Protein AF-A0AA37QRG0-F1 (afdb_monomer_lite)

Sequence (196 aa):
MSTSPSNEPMGFAGLATQVSTLPQQVVAPAASSGIDGRTVTALIIGGLLLVMRIVTALPHNPAYVPTKVTYVPNTIVPDIGGPGQPSQKPVFAPAPPTFESAVTEVKPLAGKGRWLNRSEILYCLAESARLNVMEPLVDESSPAQLNGYNDLVADYNLRCLDYNYQPSELAIAQRRVDVLRPALKMQAMDRLAAWR

Radius of gyration: 36.93 Å; chains: 1; bounding box: 55×66×111 Å

Secondary structure (DSSP, 8-state):
------------------------------------TTSHHHHHHHHHHHHHHHHTTS---------------------------------PPPPP-TTSTT----PPPS-SSEEP-HHHHHHHHHHHHHHHHHTTT--TT-HHHHHHHHHHHHHHHHHHSSEE--HHHHHHHHHHHHHHHHHHHHHHHHHHHTT-

Structure (mmCIF, N/CA/C/O backbone):
data_AF-A0AA37QRG0-F1
#
_entry.id   AF-A0AA37QRG0-F1
#
loop_
_atom_site.group_PDB
_atom_site.id
_atom_site.type_symbol
_atom_site.label_atom_id
_atom_site.label_alt_id
_atom_site.label_comp_id
_atom_site.label_asym_id
_atom_site.label_entity_id
_atom_site.label_seq_id
_atom_site.pdbx_PDB_ins_code
_atom_site.Cartn_x
_atom_site.Cartn_y
_atom_site.Cartn_z
_atom_site.occupancy
_atom_site.B_iso_or_equiv
_atom_site.auth_seq_id
_atom_site.auth_comp_id
_atom_site.auth_asym_id
_atom_site.auth_atom_id
_atom_site.pdbx_PDB_model_num
ATOM 1 N N . MET A 1 1 ? -28.821 -16.109 -66.022 1.00 39.53 1 MET A N 1
ATOM 2 C CA . MET A 1 1 ? -28.705 -15.016 -67.012 1.00 39.53 1 MET A CA 1
ATOM 3 C C . MET A 1 1 ? -28.640 -13.733 -66.206 1.00 39.53 1 MET A C 1
ATOM 5 O O . MET A 1 1 ? -29.549 -13.521 -65.424 1.00 39.53 1 MET A O 1
ATOM 9 N N . SER A 1 2 ? -27.450 -13.129 -66.115 1.00 43.22 2 SER A N 1
ATOM 10 C CA . SER A 1 2 ? -27.156 -11.817 -66.735 1.00 43.22 2 SER A CA 1
ATOM 11 C C . SER A 1 2 ? -27.815 -10.675 -65.941 1.00 43.22 2 SER A C 1
ATOM 13 O O . SER A 1 2 ? -28.996 -10.744 -65.653 1.00 43.22 2 SER A O 1
ATOM 15 N N . THR A 1 3 ? -27.143 -9.603 -65.522 1.00 41.03 3 THR A N 1
ATOM 16 C CA . THR A 1 3 ? -26.104 -8.860 -66.245 1.00 41.03 3 THR A CA 1
ATOM 17 C C . THR A 1 3 ? -25.528 -7.755 -65.347 1.00 41.03 3 THR A C 1
ATOM 19 O O . THR A 1 3 ? -26.256 -7.163 -64.556 1.00 41.03 3 THR A O 1
ATOM 22 N N . SER A 1 4 ? -24.237 -7.454 -65.530 1.00 50.06 4 SER A N 1
ATOM 23 C CA . SER A 1 4 ? -23.631 -6.128 -65.292 1.00 50.06 4 SER A CA 1
ATOM 24 C C . SER A 1 4 ? -24.321 -5.058 -66.161 1.00 50.06 4 SER A C 1
ATOM 26 O O . SER A 1 4 ? -24.899 -5.429 -67.185 1.00 50.06 4 SER A O 1
ATOM 28 N N . PRO A 1 5 ? -24.315 -3.764 -65.786 1.00 54.53 5 PRO A N 1
ATOM 29 C CA . PRO A 1 5 ? -23.419 -2.795 -66.465 1.00 54.53 5 PRO A CA 1
ATOM 30 C C . PRO A 1 5 ? -22.902 -1.676 -65.513 1.00 54.53 5 PRO A C 1
ATOM 32 O O . PRO A 1 5 ? -23.477 -1.472 -64.451 1.00 54.53 5 PRO A O 1
ATOM 35 N N . SER A 1 6 ? -21.730 -1.034 -65.664 1.00 46.88 6 SER A N 1
ATOM 36 C CA . SER A 1 6 ? -21.150 -0.158 -66.718 1.00 46.88 6 SER A CA 1
ATOM 37 C C . SER A 1 6 ? -21.648 1.306 -66.727 1.00 46.88 6 SER A C 1
ATOM 39 O O . SER A 1 6 ? -22.766 1.560 -67.147 1.00 46.88 6 SER A O 1
ATOM 41 N N . ASN A 1 7 ? -20.728 2.211 -66.347 1.00 41.88 7 ASN A N 1
ATOM 42 C CA . ASN A 1 7 ? -20.415 3.579 -66.825 1.00 41.88 7 ASN A CA 1
ATOM 43 C C . ASN A 1 7 ? -21.463 4.721 -66.927 1.00 41.88 7 ASN A C 1
ATOM 45 O O . ASN A 1 7 ? -22.528 4.569 -67.511 1.00 41.88 7 ASN A O 1
ATOM 49 N N . GLU A 1 8 ? -21.017 5.888 -66.409 1.00 47.81 8 GLU A N 1
ATOM 50 C CA . GLU A 1 8 ? -21.182 7.315 -66.816 1.00 47.81 8 GLU A CA 1
ATOM 51 C C . GLU A 1 8 ? -21.968 7.623 -68.112 1.00 47.81 8 GLU A C 1
ATOM 53 O O . GLU A 1 8 ? -21.863 6.830 -69.051 1.00 47.81 8 GLU A O 1
ATOM 58 N N . PRO A 1 9 ? -22.658 8.794 -68.269 1.00 54.81 9 PRO A N 1
ATOM 59 C CA . PRO A 1 9 ? -21.961 10.082 -68.534 1.00 54.81 9 PRO A CA 1
ATOM 60 C C . PRO A 1 9 ? -22.729 11.415 -68.260 1.00 54.81 9 PRO A C 1
ATOM 62 O O . PRO A 1 9 ? -23.884 11.424 -67.844 1.00 54.81 9 PRO A O 1
ATOM 65 N N . MET A 1 10 ? -22.083 12.531 -68.661 1.00 38.44 10 MET A N 1
ATOM 66 C CA . MET A 1 10 ? -22.623 13.874 -69.007 1.00 38.44 10 MET A CA 1
ATOM 67 C C . MET A 1 10 ? -22.911 14.820 -67.825 1.00 38.44 10 MET A C 1
ATOM 69 O O . MET A 1 10 ? -23.468 14.423 -66.818 1.00 38.44 10 MET A O 1
ATOM 73 N N . GLY A 1 11 ? -22.643 16.124 -67.871 1.00 35.75 11 GLY A N 1
ATOM 74 C CA . GLY A 1 11 ? -22.317 17.012 -68.982 1.00 35.75 11 GLY A CA 1
ATOM 75 C C . GLY A 1 11 ? -22.631 18.456 -68.560 1.00 35.75 11 GLY A C 1
ATOM 76 O O . GLY A 1 11 ? -23.561 18.709 -67.802 1.00 35.75 11 GLY A O 1
ATOM 77 N N . PHE A 1 12 ? -21.797 19.378 -69.025 1.00 44.56 12 PHE A N 1
ATOM 78 C CA . PHE A 1 12 ? -21.745 20.810 -68.724 1.00 44.56 12 PHE A CA 1
ATOM 79 C C . PHE A 1 12 ? -22.905 21.632 -69.329 1.00 44.56 12 PHE A C 1
ATOM 81 O O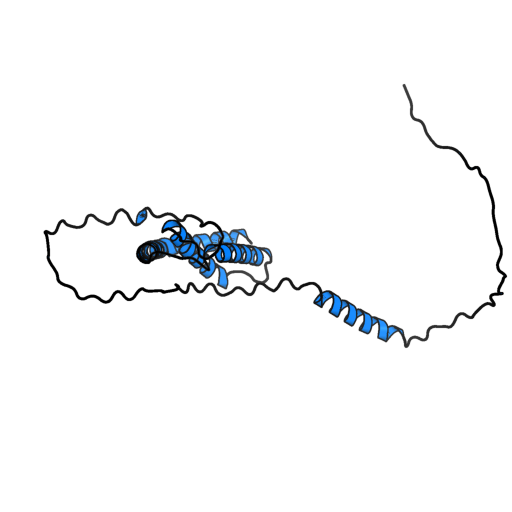 . PHE A 1 12 ? -23.295 21.359 -70.459 1.00 44.56 12 PHE A O 1
ATOM 88 N N . ALA A 1 13 ? -23.344 22.695 -68.631 1.00 39.19 13 ALA A N 1
ATOM 89 C CA . ALA A 1 13 ? -23.829 24.013 -69.123 1.00 39.19 13 ALA A CA 1
ATOM 90 C C . ALA A 1 13 ? -24.533 24.741 -67.949 1.00 39.19 13 ALA A C 1
ATOM 92 O O . ALA A 1 13 ? -25.265 24.097 -67.213 1.00 39.19 13 ALA A O 1
ATOM 93 N N . GLY A 1 14 ? -24.429 26.039 -67.660 1.00 36.09 14 GLY A N 1
ATOM 94 C CA . GLY A 1 14 ? -23.838 27.213 -68.300 1.00 36.09 14 GLY A CA 1
ATOM 95 C C . GLY A 1 14 ? -24.555 28.473 -67.757 1.00 36.09 14 GLY A C 1
ATOM 96 O O . GLY A 1 14 ? -25.664 28.356 -67.243 1.00 36.09 14 GLY A O 1
ATOM 97 N N . LEU A 1 15 ? -23.938 29.650 -67.964 1.00 42.56 15 LEU A N 1
ATOM 98 C CA . LEU A 1 15 ? -24.438 31.040 -67.814 1.00 42.56 15 LEU A CA 1
ATOM 99 C C . LEU A 1 15 ? -24.170 31.743 -66.463 1.00 42.56 15 LEU A C 1
ATOM 101 O O . LEU A 1 15 ? -24.483 31.205 -65.414 1.00 42.56 15 LEU A O 1
ATOM 105 N N . ALA A 1 16 ? -23.717 32.997 -66.370 1.00 38.62 16 ALA A N 1
ATOM 106 C CA . ALA A 1 16 ? -23.011 33.944 -67.243 1.00 38.62 16 ALA A CA 1
ATOM 107 C C . ALA A 1 16 ? -22.894 35.271 -66.446 1.00 38.62 16 ALA A C 1
ATOM 109 O O . ALA A 1 16 ? -23.899 35.725 -65.913 1.00 38.62 16 ALA A O 1
ATOM 110 N N . THR A 1 17 ? -21.696 35.877 -66.441 1.00 39.12 17 THR A N 1
ATOM 111 C CA . THR A 1 17 ? -21.410 37.337 -66.445 1.00 39.12 17 THR A CA 1
ATOM 112 C C . THR A 1 17 ? -21.896 38.156 -65.222 1.00 39.12 17 THR A C 1
ATOM 114 O O . THR A 1 17 ? -23.075 38.236 -64.926 1.00 39.12 17 THR A O 1
ATOM 117 N N . GLN A 1 18 ? -21.032 38.856 -64.479 1.00 43.28 18 GLN A N 1
ATOM 118 C CA . GLN A 1 18 ? -20.464 40.126 -64.936 1.00 43.28 18 GLN A CA 1
ATOM 119 C C . GLN A 1 18 ? -19.075 40.426 -64.364 1.00 43.28 18 GLN A C 1
ATOM 121 O O . GLN A 1 18 ? -18.798 40.312 -63.173 1.00 43.28 18 GLN A O 1
ATOM 126 N N . VAL A 1 19 ? -18.235 40.854 -65.299 1.00 43.25 19 VAL A N 1
ATOM 127 C CA . VAL A 1 19 ? -16.894 41.403 -65.154 1.00 43.25 19 VAL A CA 1
ATOM 128 C C . VAL A 1 19 ? -17.038 42.901 -64.893 1.00 43.25 19 VAL A C 1
ATOM 130 O O . VAL A 1 19 ? -17.745 43.571 -65.642 1.00 43.25 19 VAL A O 1
ATOM 133 N N . SER A 1 20 ? -16.335 43.435 -63.892 1.00 38.53 20 SER A N 1
ATOM 134 C CA . SER A 1 20 ? -15.996 44.859 -63.847 1.00 38.53 20 SER A CA 1
ATOM 135 C C . SER A 1 20 ? -14.554 45.042 -63.375 1.00 38.53 20 SER A C 1
ATOM 137 O O . SER A 1 20 ? -14.141 44.593 -62.312 1.00 38.53 20 SER A O 1
ATOM 139 N N . THR A 1 21 ? -13.810 45.644 -64.289 1.00 48.72 21 THR A N 1
ATOM 140 C CA . THR A 1 21 ? -12.382 45.940 -64.437 1.00 48.72 21 THR A CA 1
ATOM 141 C C . THR A 1 21 ? -11.689 46.713 -63.309 1.00 48.72 21 THR A C 1
ATOM 143 O O . THR A 1 21 ? -12.245 47.682 -62.804 1.00 48.72 21 THR A O 1
ATOM 146 N N . LEU A 1 22 ? -10.398 46.412 -63.093 1.00 40.31 22 LEU A N 1
ATOM 147 C CA . LEU A 1 22 ? -9.328 47.359 -62.722 1.00 40.31 22 LEU A CA 1
ATOM 148 C C . LEU A 1 22 ? -7.994 46.900 -63.380 1.00 40.31 22 LEU A C 1
ATOM 150 O O . LEU A 1 22 ? -7.876 45.726 -63.734 1.00 40.31 22 LEU A O 1
ATOM 154 N N . PRO A 1 23 ? -7.042 47.814 -63.657 1.00 45.19 23 PRO A N 1
ATOM 155 C CA . PRO A 1 23 ? -6.113 47.718 -64.790 1.00 45.19 23 PRO A CA 1
ATOM 156 C C . PRO A 1 23 ? -4.865 46.847 -64.560 1.00 45.19 23 PRO A C 1
ATOM 158 O O . PRO A 1 23 ? -4.394 46.671 -63.439 1.00 45.19 23 PRO A O 1
ATOM 161 N N . GLN A 1 24 ? -4.312 46.348 -65.673 1.00 46.72 24 GLN A N 1
ATOM 162 C CA . GLN A 1 24 ? -3.072 45.569 -65.765 1.00 46.72 24 GLN A CA 1
ATOM 163 C C . GLN A 1 24 ? -1.854 46.307 -65.187 1.00 46.72 24 GLN A C 1
ATOM 165 O O . GLN A 1 24 ? -1.603 47.462 -65.531 1.00 46.72 24 GLN A O 1
ATOM 170 N N . GLN A 1 25 ? -1.013 45.583 -64.441 1.00 46.09 25 GLN A N 1
ATOM 171 C CA . GLN A 1 25 ? 0.412 45.894 -64.343 1.00 46.09 25 GLN A CA 1
ATOM 172 C C . GLN A 1 25 ? 1.258 44.725 -64.853 1.00 46.09 25 GLN A C 1
ATOM 174 O O . GLN A 1 25 ? 1.056 43.564 -64.509 1.00 46.09 25 GLN A O 1
ATOM 179 N N . VAL A 1 26 ? 2.179 45.091 -65.738 1.00 47.34 26 VAL A N 1
ATOM 180 C CA . VAL A 1 26 ? 3.141 44.264 -66.462 1.00 47.34 26 VAL A CA 1
ATOM 181 C C . VAL A 1 26 ? 4.122 43.619 -65.479 1.00 47.34 26 VAL A C 1
ATOM 183 O O . VAL A 1 26 ? 4.775 44.329 -64.718 1.00 47.34 26 VAL A O 1
ATOM 186 N N . VAL A 1 27 ? 4.265 42.291 -65.514 1.00 45.47 27 VAL A N 1
ATOM 187 C CA . VAL A 1 27 ? 5.294 41.572 -64.745 1.00 45.47 27 VAL A CA 1
ATOM 188 C C . VAL A 1 27 ? 6.475 41.260 -65.667 1.00 45.47 27 VAL A C 1
ATOM 190 O O . VAL A 1 27 ? 6.345 40.497 -66.622 1.00 45.47 27 VAL A O 1
ATOM 193 N N . ALA A 1 28 ? 7.626 41.873 -65.385 1.00 46.38 28 ALA A N 1
ATOM 194 C CA . ALA A 1 28 ? 8.924 41.508 -65.953 1.00 46.38 28 ALA A CA 1
ATOM 195 C C . ALA A 1 28 ? 9.455 40.203 -65.312 1.00 46.38 28 ALA A C 1
ATOM 197 O O . ALA A 1 28 ? 9.100 39.909 -64.168 1.00 46.38 28 ALA A O 1
ATOM 198 N N . PRO A 1 29 ? 10.321 39.418 -65.985 1.00 51.12 29 PRO A N 1
ATOM 199 C CA . PRO A 1 29 ? 10.861 38.191 -65.410 1.00 51.12 29 PRO A CA 1
ATOM 200 C C . PRO A 1 29 ? 11.979 38.524 -64.412 1.00 51.12 29 PRO A C 1
ATOM 202 O O . PRO A 1 29 ? 13.014 39.073 -64.787 1.00 51.12 29 PRO A O 1
ATOM 205 N N . ALA A 1 30 ? 11.788 38.184 -63.137 1.00 45.25 30 ALA A N 1
ATOM 206 C CA . ALA A 1 30 ? 12.834 38.298 -62.126 1.00 45.25 30 ALA A CA 1
ATOM 207 C C . ALA A 1 30 ? 13.551 36.951 -61.933 1.00 45.25 30 ALA A C 1
ATOM 209 O O . ALA A 1 30 ? 12.984 35.985 -61.431 1.00 45.25 30 ALA A O 1
ATOM 210 N N . ALA A 1 31 ? 14.795 36.949 -62.411 1.00 42.69 31 ALA A N 1
ATOM 211 C CA . ALA A 1 31 ? 15.969 36.146 -62.076 1.00 42.69 31 ALA A CA 1
ATOM 212 C C . ALA A 1 31 ? 15.838 34.982 -61.067 1.00 42.69 31 ALA A C 1
ATOM 214 O O . ALA A 1 31 ? 15.476 35.152 -59.905 1.00 42.69 31 ALA A O 1
ATOM 215 N N . SER A 1 32 ? 16.326 33.813 -61.493 1.00 51.88 32 SER A N 1
ATOM 216 C CA . SER A 1 32 ? 16.778 32.734 -60.616 1.00 51.88 32 SER A CA 1
ATOM 217 C C . SER A 1 32 ? 18.076 33.143 -59.907 1.00 51.88 32 SER A C 1
ATOM 219 O O . SER A 1 32 ? 19.135 33.201 -60.538 1.00 51.88 32 SER A O 1
ATOM 221 N N . SER A 1 33 ? 18.009 33.400 -58.603 1.00 50.31 33 SER A N 1
ATOM 222 C CA . SER A 1 33 ? 19.196 33.622 -57.772 1.00 50.31 33 SER A CA 1
ATOM 223 C C . SER A 1 33 ? 19.594 32.317 -57.091 1.00 50.31 33 SER A C 1
ATOM 225 O O . SER A 1 33 ? 18.834 31.757 -56.300 1.00 50.31 33 SER A O 1
ATOM 227 N N . GLY A 1 34 ? 20.7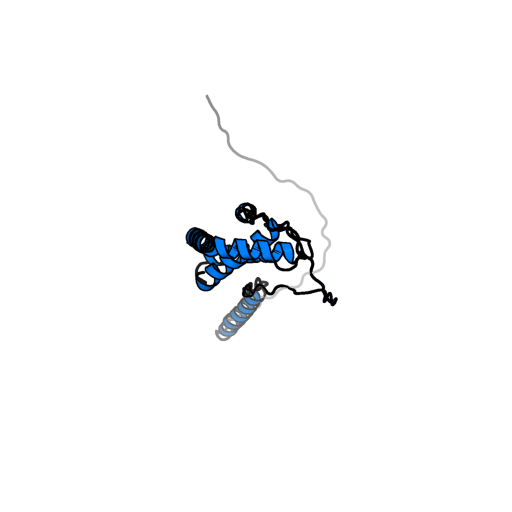83 31.828 -57.448 1.00 47.78 34 GLY A N 1
ATOM 228 C CA . GLY A 1 34 ? 21.430 30.669 -56.847 1.00 47.78 34 GLY A CA 1
ATOM 229 C C . GLY A 1 34 ? 21.584 30.823 -55.336 1.00 47.78 34 GLY A C 1
ATOM 230 O O . GLY A 1 34 ? 21.856 31.908 -54.825 1.00 47.78 34 GLY A O 1
ATOM 231 N N . ILE A 1 35 ? 21.372 29.719 -54.623 1.00 49.66 35 ILE A N 1
ATOM 232 C CA . ILE A 1 35 ? 21.462 29.670 -53.168 1.00 49.66 35 ILE A CA 1
ATOM 233 C C . ILE A 1 35 ? 22.853 29.153 -52.807 1.00 49.66 35 ILE A C 1
ATOM 235 O O . ILE A 1 35 ? 23.149 27.968 -52.960 1.00 49.66 35 ILE A O 1
ATOM 239 N N . ASP A 1 36 ? 23.699 30.062 -52.331 1.00 49.09 36 ASP A N 1
ATOM 240 C CA . ASP A 1 36 ? 25.013 29.755 -51.777 1.00 49.09 36 ASP A CA 1
ATOM 241 C C . ASP A 1 36 ? 24.894 28.889 -50.511 1.00 49.09 36 ASP A C 1
ATOM 243 O O . ASP A 1 36 ? 24.131 29.181 -49.586 1.00 49.09 36 ASP A O 1
ATOM 247 N N . GLY A 1 37 ? 25.708 27.831 -50.443 1.00 51.12 37 GLY A N 1
ATOM 248 C CA . GLY A 1 37 ? 25.706 26.771 -49.422 1.00 51.12 37 GLY A CA 1
ATOM 249 C C . GLY A 1 37 ? 26.097 27.173 -47.990 1.00 51.12 37 GLY A C 1
ATOM 250 O O . GLY A 1 37 ? 26.557 26.326 -47.229 1.00 51.12 37 GLY A O 1
ATOM 251 N N . ARG A 1 38 ? 25.918 28.438 -47.589 1.00 53.81 38 ARG A N 1
ATOM 252 C CA . ARG A 1 38 ? 26.144 28.928 -46.210 1.00 53.81 38 ARG A CA 1
ATOM 253 C C . ARG A 1 38 ? 24.856 29.142 -45.410 1.00 53.81 38 ARG A C 1
ATOM 255 O O . ARG A 1 38 ? 24.935 29.450 -44.226 1.00 53.81 38 ARG A O 1
ATOM 262 N N . THR A 1 39 ? 23.683 28.940 -46.009 1.00 43.00 39 THR A N 1
ATOM 263 C CA . THR A 1 39 ? 22.378 29.056 -45.328 1.00 43.00 39 THR A CA 1
ATOM 264 C C . THR A 1 39 ? 21.811 27.716 -44.841 1.00 43.00 39 THR A C 1
ATOM 266 O O . THR A 1 39 ? 20.885 27.702 -44.033 1.00 43.00 39 THR A O 1
ATOM 269 N N . VAL A 1 40 ? 22.394 26.582 -45.250 1.00 47.75 40 VAL A N 1
ATOM 270 C CA . VAL A 1 40 ? 21.898 25.238 -44.885 1.00 47.75 40 VAL A CA 1
ATOM 271 C C . VAL A 1 40 ? 22.228 24.861 -43.429 1.00 47.75 40 VAL A C 1
ATOM 273 O O . VAL A 1 40 ? 21.478 24.120 -42.797 1.00 47.75 40 VAL A O 1
ATOM 276 N N . THR A 1 41 ? 23.283 25.417 -42.827 1.00 45.41 41 THR A N 1
ATOM 277 C CA . THR A 1 41 ? 23.673 25.096 -41.438 1.00 45.41 41 THR A CA 1
ATOM 278 C C . THR A 1 41 ? 22.820 25.781 -40.367 1.00 45.41 41 THR A C 1
ATOM 280 O O . THR A 1 41 ? 22.737 25.273 -39.251 1.00 45.41 41 THR A O 1
ATOM 283 N N . ALA A 1 42 ? 22.131 26.883 -40.682 1.00 45.72 42 ALA A N 1
ATOM 284 C CA . ALA A 1 42 ? 21.270 27.569 -39.713 1.00 45.72 42 ALA A CA 1
ATOM 285 C C . ALA A 1 42 ? 19.895 26.893 -39.542 1.00 45.72 42 ALA A C 1
ATOM 287 O O . ALA A 1 42 ? 19.298 26.975 -38.468 1.00 45.72 42 ALA A O 1
ATOM 288 N N . LEU A 1 43 ? 19.405 26.179 -40.563 1.00 49.06 43 LEU A N 1
ATOM 289 C CA . LEU A 1 43 ? 18.087 25.534 -40.527 1.00 49.06 43 LEU A CA 1
ATOM 290 C C . LEU A 1 43 ? 18.101 24.164 -39.837 1.00 49.06 43 LEU A C 1
ATOM 292 O O . LEU A 1 43 ? 17.108 23.800 -39.214 1.00 49.06 43 LEU A O 1
ATOM 296 N N . ILE A 1 44 ? 19.227 23.441 -39.853 1.00 50.59 44 ILE A N 1
ATOM 297 C CA . ILE A 1 44 ? 19.360 22.182 -39.101 1.00 50.59 44 ILE A CA 1
ATOM 298 C C . ILE A 1 44 ? 19.405 22.469 -37.593 1.00 50.59 44 ILE A C 1
ATOM 300 O O . ILE A 1 44 ? 18.682 21.831 -36.838 1.00 50.59 44 ILE A O 1
ATOM 304 N N . ILE A 1 45 ? 20.190 23.463 -37.150 1.00 53.28 45 ILE A N 1
ATOM 305 C CA . ILE A 1 45 ? 20.326 23.813 -35.723 1.00 53.28 45 ILE A CA 1
ATOM 306 C C . ILE A 1 45 ? 19.064 24.521 -35.209 1.00 53.28 45 ILE A C 1
ATOM 308 O O . ILE A 1 45 ? 18.574 24.191 -34.132 1.00 53.28 45 ILE A O 1
ATOM 312 N N . GLY A 1 46 ? 18.491 25.446 -35.988 1.00 49.38 46 GLY A N 1
ATOM 313 C CA . GLY A 1 46 ? 17.225 26.105 -35.648 1.00 49.38 46 GLY A CA 1
ATOM 314 C C . GLY A 1 46 ? 16.041 25.135 -35.618 1.00 49.38 46 GLY A C 1
ATOM 315 O O . GLY A 1 46 ? 15.227 25.197 -34.700 1.00 49.38 46 GLY A O 1
ATOM 316 N N . GLY A 1 47 ? 15.986 24.186 -36.560 1.00 52.22 47 GLY A N 1
ATOM 317 C CA . GLY A 1 47 ? 15.007 23.100 -36.579 1.00 52.22 47 GLY A CA 1
ATOM 318 C C . GLY A 1 47 ? 15.166 22.143 -35.396 1.00 52.22 47 GLY A C 1
ATOM 319 O O . GLY A 1 47 ? 14.183 21.858 -34.722 1.00 52.22 47 GLY A O 1
ATOM 320 N N . LEU A 1 48 ? 16.389 21.713 -35.063 1.00 55.19 48 LEU A N 1
ATOM 321 C CA . LEU A 1 48 ? 16.650 20.866 -33.889 1.00 55.19 48 LEU A CA 1
ATOM 322 C C . LEU A 1 48 ? 16.318 21.567 -32.567 1.00 55.19 48 LEU A C 1
ATOM 324 O O . LEU A 1 48 ? 15.760 20.929 -31.680 1.00 55.19 48 LEU A O 1
ATOM 328 N N . LEU A 1 49 ? 16.611 22.865 -32.428 1.00 55.84 49 LEU A N 1
ATOM 329 C CA . LEU A 1 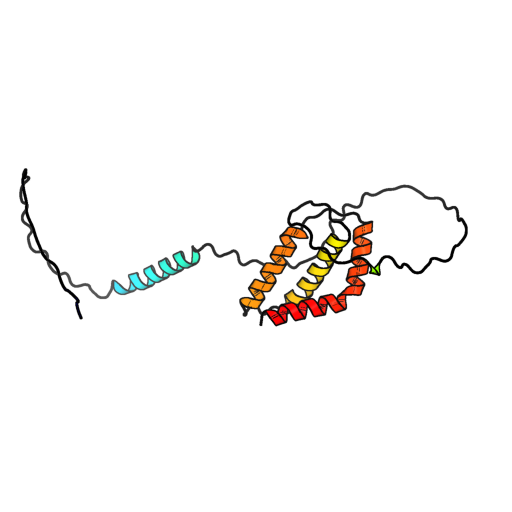49 ? 16.261 23.642 -31.233 1.00 55.84 49 LEU A CA 1
ATOM 330 C C . LEU A 1 49 ? 14.751 23.897 -31.127 1.00 55.84 49 LEU A C 1
ATOM 332 O O . LEU A 1 49 ? 14.211 23.851 -30.024 1.00 55.84 49 LEU A O 1
ATOM 336 N N . LEU A 1 50 ? 14.054 24.115 -32.245 1.00 52.91 50 LEU A N 1
ATOM 337 C CA . LEU A 1 50 ? 12.598 24.267 -32.268 1.00 52.91 50 LEU A CA 1
ATOM 338 C C . LEU A 1 50 ? 11.891 22.935 -31.963 1.00 52.91 50 LEU A C 1
ATOM 340 O O . LEU A 1 50 ? 10.973 22.911 -31.150 1.00 52.91 50 LEU A O 1
ATOM 344 N N . VAL A 1 51 ? 12.351 21.814 -32.529 1.00 55.38 51 VAL A N 1
ATOM 345 C CA . VAL A 1 51 ? 11.807 20.473 -32.245 1.00 55.38 51 VAL A CA 1
ATOM 346 C C . VAL A 1 51 ? 12.131 20.039 -30.808 1.00 55.38 51 VAL A C 1
ATOM 348 O O . VAL A 1 51 ? 11.238 19.541 -30.130 1.00 55.38 51 VAL A O 1
ATOM 351 N N . MET A 1 52 ? 13.331 20.322 -30.277 1.00 54.56 52 MET A N 1
ATOM 352 C CA . MET A 1 52 ? 13.644 20.149 -28.844 1.00 54.56 52 MET A CA 1
ATOM 353 C C . MET A 1 52 ? 12.710 20.976 -27.952 1.00 54.56 52 MET A C 1
ATOM 355 O O . MET A 1 52 ? 12.258 20.479 -26.926 1.00 54.56 52 MET A O 1
ATOM 359 N N . ARG A 1 53 ? 12.366 22.212 -28.342 1.00 53.38 53 ARG A N 1
ATOM 360 C CA . ARG A 1 53 ? 11.429 23.057 -27.582 1.00 53.38 53 ARG A CA 1
ATOM 361 C C . ARG A 1 53 ? 9.987 22.552 -27.639 1.00 53.38 53 ARG A C 1
ATOM 363 O O . ARG A 1 53 ? 9.289 22.671 -26.636 1.00 53.38 53 ARG A O 1
ATOM 370 N N . ILE A 1 54 ? 9.559 21.956 -28.753 1.00 52.09 54 ILE A N 1
ATOM 371 C CA . ILE A 1 54 ? 8.222 21.357 -28.885 1.00 52.09 54 ILE A CA 1
ATOM 372 C C . ILE A 1 54 ? 8.144 20.023 -28.123 1.00 52.09 54 ILE A C 1
ATOM 374 O O . ILE A 1 54 ? 7.165 19.805 -27.420 1.00 52.09 54 ILE A O 1
ATOM 378 N N . VAL A 1 55 ? 9.186 19.178 -28.149 1.00 53.00 55 VAL A N 1
ATOM 379 C CA . VAL A 1 55 ? 9.245 17.939 -27.341 1.00 53.00 55 VAL A CA 1
ATOM 380 C C . VAL A 1 55 ? 9.302 18.250 -25.839 1.00 53.00 55 VAL A C 1
ATOM 382 O O . VAL A 1 55 ? 8.706 17.522 -25.052 1.00 53.00 55 VAL A O 1
ATOM 385 N N . THR A 1 56 ? 9.902 19.376 -25.425 1.00 49.97 56 THR A N 1
ATOM 386 C CA . THR A 1 56 ? 9.811 19.836 -24.026 1.00 49.97 56 THR A CA 1
ATOM 387 C C . THR A 1 56 ? 8.473 20.482 -23.649 1.00 49.97 56 THR A C 1
ATOM 389 O O . THR A 1 56 ? 8.231 20.713 -22.465 1.00 49.97 56 THR A O 1
ATOM 392 N N . ALA A 1 57 ? 7.630 20.799 -24.637 1.00 48.00 57 ALA A N 1
ATOM 393 C CA . ALA A 1 57 ? 6.334 21.456 -24.468 1.00 48.00 57 ALA A CA 1
ATOM 394 C C . ALA A 1 57 ? 5.138 20.519 -24.707 1.00 48.00 57 ALA A C 1
ATOM 396 O O . ALA A 1 57 ? 3.994 20.973 -24.649 1.00 48.00 57 ALA A O 1
ATOM 397 N N . LEU A 1 58 ? 5.364 19.211 -24.897 1.00 47.16 58 LEU A N 1
ATOM 398 C CA . LEU A 1 58 ? 4.361 18.266 -24.421 1.00 47.16 58 LEU A CA 1
ATOM 399 C C . LEU A 1 58 ? 4.296 18.462 -22.903 1.00 47.16 58 LEU A C 1
ATOM 401 O O . LEU A 1 58 ? 5.358 18.565 -22.279 1.00 47.16 58 LEU A O 1
ATOM 405 N N . PRO A 1 59 ? 3.106 18.540 -22.284 1.00 48.84 59 PRO A N 1
ATOM 406 C CA . PRO A 1 59 ? 3.031 18.391 -20.845 1.00 48.84 59 PRO A CA 1
ATOM 407 C C . PRO A 1 59 ? 3.708 17.060 -20.543 1.00 48.84 59 PRO A C 1
ATOM 409 O O . PRO A 1 59 ? 3.178 15.997 -20.867 1.00 48.84 59 PRO A O 1
ATOM 412 N N . HIS A 1 60 ? 4.927 17.123 -20.005 1.00 48.12 60 HIS A N 1
ATOM 413 C CA . HIS A 1 60 ? 5.530 15.978 -19.368 1.00 48.12 60 HIS A CA 1
ATOM 414 C C . HIS A 1 60 ? 4.481 15.564 -18.360 1.00 48.12 60 HIS A C 1
ATOM 416 O O . HIS A 1 60 ? 4.153 16.337 -17.455 1.00 48.12 60 HIS A O 1
ATOM 422 N N . ASN A 1 61 ? 3.886 14.397 -18.598 1.00 52.16 61 ASN A N 1
ATOM 423 C CA . ASN A 1 61 ? 3.111 13.718 -17.586 1.00 52.16 61 ASN A CA 1
ATOM 424 C C . ASN A 1 61 ? 4.043 13.747 -16.376 1.00 52.16 61 ASN A C 1
ATOM 426 O O . ASN A 1 61 ? 5.166 13.250 -16.537 1.00 52.16 61 ASN A O 1
ATOM 430 N N . PRO A 1 62 ? 3.719 14.489 -15.294 1.00 48.59 62 PRO A N 1
ATOM 431 C CA . PRO A 1 62 ? 4.672 14.687 -14.220 1.00 48.59 62 PRO A CA 1
ATOM 432 C C . PRO A 1 62 ? 5.104 13.285 -13.857 1.00 48.59 62 PRO A C 1
ATOM 434 O O . PRO A 1 62 ? 4.235 12.459 -13.571 1.00 48.59 62 PRO A O 1
ATOM 437 N N . ALA A 1 63 ? 6.400 12.992 -14.028 1.00 42.12 63 ALA A N 1
ATOM 438 C CA . ALA A 1 63 ? 6.948 11.715 -13.626 1.00 42.12 63 ALA A CA 1
ATOM 439 C C . ALA A 1 63 ? 6.398 11.517 -12.223 1.00 42.12 63 ALA A C 1
ATOM 441 O O . ALA A 1 63 ? 6.639 12.357 -11.352 1.00 42.12 63 ALA A O 1
ATOM 442 N N . TYR A 1 64 ? 5.498 10.545 -12.082 1.00 45.62 64 TYR A N 1
ATOM 443 C CA . TYR A 1 64 ? 4.844 10.286 -10.823 1.00 45.62 64 TYR A CA 1
ATOM 444 C C . TYR A 1 64 ? 5.986 9.888 -9.908 1.00 45.62 64 TYR A C 1
ATOM 446 O O . TYR A 1 64 ? 6.543 8.806 -10.050 1.0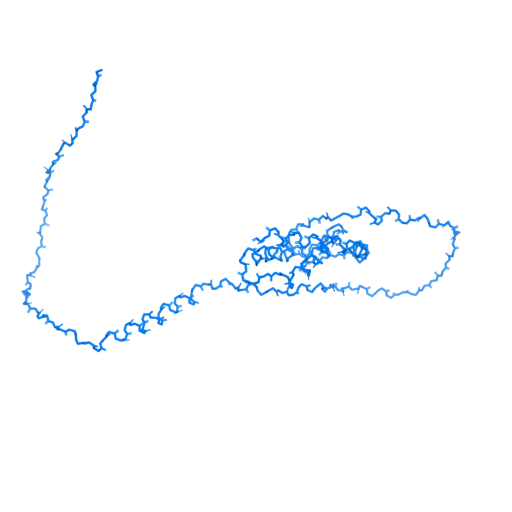0 45.62 64 TYR A O 1
ATOM 454 N N . VAL A 1 65 ? 6.440 10.835 -9.088 1.00 42.75 65 VAL A N 1
ATOM 455 C CA . VAL A 1 65 ? 7.524 10.594 -8.152 1.00 42.75 65 VAL A CA 1
ATOM 456 C C . VAL A 1 65 ? 6.886 9.697 -7.106 1.00 42.75 65 VAL A C 1
ATOM 458 O O . VAL A 1 65 ? 5.984 10.183 -6.409 1.00 42.75 65 VAL A O 1
ATOM 461 N N . PRO A 1 66 ? 7.259 8.406 -7.022 1.00 42.97 66 PRO A N 1
ATOM 462 C CA . PRO A 1 66 ? 6.677 7.527 -6.030 1.00 42.97 66 PRO A CA 1
ATOM 463 C C . PRO A 1 66 ? 6.983 8.157 -4.679 1.00 42.97 66 PRO A C 1
ATOM 465 O O . PRO A 1 66 ? 8.132 8.270 -4.247 1.00 42.97 66 PRO A O 1
ATOM 468 N N . THR A 1 67 ? 5.945 8.683 -4.038 1.00 42.31 67 THR A N 1
ATOM 469 C CA . THR A 1 67 ? 6.082 9.160 -2.675 1.00 42.31 67 THR A CA 1
ATOM 470 C C . THR A 1 67 ? 6.238 7.886 -1.877 1.00 42.31 67 THR A C 1
ATOM 472 O O . THR A 1 67 ? 5.274 7.130 -1.768 1.00 42.31 67 THR A O 1
ATOM 475 N N . LYS A 1 68 ? 7.457 7.609 -1.400 1.00 37.12 68 LYS A N 1
ATOM 476 C CA . LYS A 1 68 ? 7.745 6.475 -0.520 1.00 37.12 68 LYS A CA 1
ATOM 477 C C . LYS A 1 68 ? 6.592 6.328 0.464 1.00 37.12 68 LYS A C 1
ATOM 479 O O . LYS A 1 68 ? 6.357 7.254 1.251 1.00 37.12 68 LYS A O 1
ATOM 484 N N . VAL A 1 69 ? 5.868 5.209 0.397 1.00 45.78 69 VAL A N 1
ATOM 485 C CA . VAL A 1 69 ? 4.639 4.991 1.173 1.00 45.78 69 VAL A CA 1
ATOM 486 C C . VAL A 1 69 ? 5.029 4.798 2.633 1.00 45.78 69 VAL A C 1
ATOM 488 O O . VAL A 1 69 ? 5.167 3.700 3.163 1.00 45.78 69 VAL A O 1
ATOM 491 N N . THR A 1 70 ? 5.266 5.914 3.308 1.00 41.94 70 THR A N 1
ATOM 492 C CA . THR A 1 70 ? 5.518 5.935 4.736 1.00 41.94 70 THR A CA 1
ATOM 493 C C . THR A 1 70 ? 4.160 6.104 5.386 1.00 41.94 70 THR A C 1
ATOM 495 O O . THR A 1 70 ? 3.597 7.195 5.391 1.00 41.94 70 THR A O 1
ATOM 498 N N . TYR A 1 71 ? 3.613 5.003 5.895 1.00 46.62 71 TYR A N 1
ATOM 499 C CA . TYR A 1 71 ? 2.483 5.066 6.808 1.00 46.62 71 TYR A CA 1
ATOM 500 C C . TYR A 1 71 ? 2.923 5.861 8.043 1.00 46.62 71 TYR A C 1
ATOM 502 O O . TYR A 1 71 ? 3.677 5.362 8.878 1.00 46.62 71 TYR A O 1
ATOM 510 N N . VAL A 1 72 ? 2.496 7.119 8.121 1.00 42.78 72 VAL A N 1
ATOM 511 C CA . VAL A 1 72 ? 2.620 7.943 9.321 1.00 42.78 72 VAL A CA 1
ATOM 512 C C . VAL A 1 72 ? 1.207 8.064 9.887 1.00 42.78 72 VAL A C 1
ATOM 514 O O . VAL A 1 72 ? 0.380 8.748 9.284 1.00 42.78 72 VAL A O 1
ATOM 517 N N . PRO A 1 73 ? 0.877 7.369 10.989 1.00 45.25 73 PRO A N 1
ATOM 518 C CA . PRO A 1 73 ? -0.430 7.520 11.610 1.00 45.25 73 PRO A CA 1
ATOM 519 C C . PRO A 1 73 ? -0.582 8.970 12.072 1.00 45.25 73 PRO A C 1
ATOM 521 O O . PRO A 1 73 ? 0.267 9.478 12.806 1.00 45.25 73 PRO A O 1
ATOM 524 N N . ASN A 1 74 ? -1.652 9.649 11.655 1.00 41.88 74 ASN A N 1
ATOM 525 C CA . ASN A 1 74 ? -1.961 10.978 12.166 1.00 41.88 74 ASN A CA 1
ATOM 526 C C . ASN A 1 74 ? -2.470 10.828 13.609 1.00 41.88 74 ASN A C 1
ATOM 528 O O . ASN A 1 74 ? -3.642 10.552 13.858 1.00 41.88 74 ASN A O 1
ATOM 532 N N . THR A 1 75 ? -1.564 10.919 14.580 1.00 39.56 75 THR A N 1
ATOM 533 C CA . THR A 1 75 ? -1.873 10.780 16.004 1.00 39.56 75 THR A CA 1
ATOM 534 C C . THR A 1 75 ? -2.461 12.079 16.550 1.00 39.56 75 THR A C 1
ATOM 536 O O . THR A 1 75 ? -1.778 12.830 17.242 1.00 39.56 75 THR A O 1
ATOM 539 N N . ILE A 1 76 ? -3.743 12.341 16.292 1.00 44.00 76 ILE A N 1
ATOM 540 C CA . ILE A 1 76 ? -4.524 13.175 17.213 1.00 44.00 76 ILE A CA 1
ATOM 541 C C . ILE A 1 76 ? -4.956 12.241 18.341 1.00 44.00 76 ILE A C 1
ATOM 543 O O . ILE A 1 76 ? -5.988 11.580 18.264 1.00 44.00 76 ILE A O 1
ATOM 547 N N . VAL A 1 77 ? -4.104 12.111 19.356 1.00 46.28 77 VAL A N 1
ATOM 548 C CA . VAL A 1 77 ? -4.469 11.466 20.619 1.00 46.28 77 VAL A CA 1
ATOM 549 C C . VAL A 1 77 ? -5.160 12.538 21.461 1.00 46.28 77 VAL A C 1
ATOM 551 O O . VAL A 1 77 ? -4.513 13.533 21.785 1.00 46.28 77 VAL A O 1
ATOM 554 N N . PRO A 1 78 ? -6.447 12.401 21.821 1.00 42.81 78 PRO A N 1
ATOM 555 C CA . PRO A 1 78 ? -7.004 13.200 22.897 1.00 42.81 78 PRO A CA 1
ATOM 556 C C . PRO A 1 78 ? -6.311 12.770 24.192 1.00 42.81 78 PRO A C 1
ATOM 558 O O . PRO A 1 78 ? -6.438 11.620 24.616 1.00 42.81 78 PRO A O 1
ATOM 561 N N . ASP A 1 79 ? -5.549 13.682 24.788 1.00 41.16 79 ASP A N 1
ATOM 562 C CA . ASP A 1 79 ? -5.013 13.538 26.137 1.00 41.16 79 ASP A CA 1
ATOM 563 C C . ASP A 1 79 ? -6.188 13.546 27.125 1.00 41.16 79 ASP A C 1
ATOM 565 O O . ASP A 1 79 ? -6.732 14.595 27.468 1.00 41.16 79 ASP A O 1
ATOM 569 N N . ILE A 1 80 ? -6.657 12.360 27.519 1.00 47.72 80 ILE A N 1
ATOM 570 C CA . ILE A 1 80 ? -7.624 12.216 28.608 1.00 47.72 80 ILE A CA 1
ATOM 571 C C . ILE A 1 80 ? -6.821 11.958 29.881 1.00 47.72 80 ILE A C 1
ATOM 573 O O . ILE A 1 80 ? -6.598 10.816 30.282 1.00 47.72 80 ILE A O 1
ATOM 577 N N . GLY A 1 81 ? -6.377 13.041 30.515 1.00 46.31 81 GLY A N 1
ATOM 578 C CA . GLY A 1 81 ? -5.906 13.010 31.893 1.00 46.31 81 GLY A CA 1
ATOM 579 C C . GLY A 1 81 ? -7.054 12.692 32.861 1.00 46.31 81 GLY A C 1
ATOM 580 O O . GLY A 1 81 ? -8.101 13.337 32.828 1.00 46.31 81 GLY A O 1
ATOM 581 N N . GLY A 1 82 ? -6.854 11.715 33.750 1.00 38.00 82 GLY A N 1
ATOM 582 C CA . GLY A 1 82 ? -7.758 11.433 34.873 1.00 38.00 82 GLY A CA 1
ATOM 583 C C . GLY A 1 82 ? -7.306 10.234 35.729 1.00 38.00 82 GLY A C 1
ATOM 584 O O . GLY A 1 82 ? -7.055 9.172 35.162 1.00 38.00 82 GLY A O 1
ATOM 585 N N . PRO A 1 83 ? -7.171 10.367 37.069 1.00 48.91 83 PRO A N 1
ATOM 586 C CA . PRO A 1 83 ? -6.510 9.384 37.937 1.00 48.91 83 PRO A CA 1
ATOM 587 C C . PRO A 1 83 ? -7.437 8.231 38.373 1.00 48.91 83 PRO A C 1
ATOM 589 O O . PRO A 1 83 ? -8.655 8.380 38.438 1.00 48.91 83 PRO A O 1
ATOM 592 N N . GLY A 1 84 ? -6.843 7.065 38.656 1.00 39.69 84 GLY A N 1
ATOM 593 C CA . GLY A 1 84 ? -7.550 5.784 38.801 1.00 39.69 84 GLY A CA 1
ATOM 594 C C . GLY A 1 84 ? -8.122 5.437 40.179 1.00 39.69 84 GLY A C 1
ATOM 595 O O . GLY A 1 84 ? -7.933 6.170 41.137 1.00 39.69 84 GLY A O 1
ATOM 596 N N . GLN A 1 85 ? -8.769 4.263 40.269 1.00 44.41 85 GLN A N 1
ATOM 597 C CA . GLN A 1 85 ? -8.759 3.365 41.441 1.00 44.41 85 GLN A CA 1
ATOM 598 C C . GLN A 1 85 ? -9.310 1.960 41.066 1.00 44.41 85 GLN A C 1
ATOM 600 O O . GLN A 1 85 ? -10.173 1.878 40.189 1.00 44.41 85 GLN A O 1
ATOM 605 N N . PRO A 1 86 ? -8.844 0.847 41.681 1.00 54.09 86 PRO A N 1
ATOM 606 C CA . PRO A 1 86 ? -9.189 -0.515 41.280 1.00 54.09 86 PRO A CA 1
ATOM 607 C C . PRO A 1 86 ? -10.374 -1.088 42.074 1.00 54.09 86 PRO A C 1
ATOM 609 O O . PRO A 1 86 ? -10.614 -0.724 43.224 1.00 54.09 86 PRO A O 1
ATOM 612 N N . SER A 1 87 ? -11.079 -2.062 41.495 1.00 39.53 87 SER A N 1
ATOM 613 C CA . SER A 1 87 ? -11.898 -3.026 42.243 1.00 39.53 87 SER A CA 1
ATOM 614 C C . SER A 1 87 ? -12.063 -4.307 41.433 1.00 39.53 87 SER A C 1
ATOM 616 O O . SER A 1 87 ? -12.722 -4.337 40.396 1.00 39.53 87 SER A O 1
ATOM 618 N N . GLN A 1 88 ? -11.405 -5.361 41.910 1.00 49.38 88 GLN A N 1
ATOM 619 C CA . GLN A 1 88 ? -11.442 -6.704 41.347 1.00 49.38 88 GLN A CA 1
ATOM 620 C C . GLN A 1 88 ? -12.804 -7.363 41.625 1.00 49.38 88 GLN A C 1
ATOM 622 O O . GLN A 1 88 ? -13.311 -7.321 42.745 1.00 49.38 88 GLN A O 1
ATOM 627 N N . LYS A 1 89 ? -13.370 -8.011 40.603 1.00 41.91 89 LYS A N 1
ATOM 628 C CA . LYS A 1 89 ? -14.477 -8.979 40.687 1.00 41.91 89 LYS A CA 1
ATOM 629 C C . LYS A 1 89 ? -14.095 -10.245 39.891 1.00 41.91 89 LYS A C 1
ATOM 631 O O . LYS A 1 89 ? -13.198 -10.159 39.056 1.00 41.91 89 LYS A O 1
ATOM 636 N N . PRO A 1 90 ? -14.692 -11.413 40.202 1.00 45.75 90 PRO A N 1
ATOM 637 C CA . PRO A 1 90 ? -14.034 -12.723 40.149 1.00 45.75 90 PRO A CA 1
ATOM 638 C C . PRO A 1 90 ? -13.496 -13.143 38.779 1.00 45.75 90 PRO A C 1
ATOM 640 O O . PRO A 1 90 ? -14.140 -12.938 37.753 1.00 45.75 90 PRO A O 1
ATOM 643 N N . VAL A 1 91 ? -12.329 -13.795 38.804 1.00 50.41 91 VAL A N 1
ATOM 644 C CA . VAL A 1 91 ? -11.624 -14.354 37.645 1.00 50.41 91 VAL A CA 1
ATOM 645 C C . VAL A 1 91 ? -12.452 -15.482 37.027 1.00 50.41 91 VAL A C 1
ATOM 647 O O . VAL A 1 91 ? -12.413 -16.622 37.482 1.00 50.41 91 VAL A O 1
ATOM 650 N N . PHE A 1 92 ? -13.179 -15.165 35.959 1.00 49.09 92 PHE A N 1
ATOM 651 C CA . PHE A 1 92 ? -13.460 -16.138 34.911 1.00 49.09 92 PHE A CA 1
ATOM 652 C C . PHE A 1 92 ? -12.207 -16.194 34.032 1.00 49.09 92 PHE A C 1
ATOM 654 O O . PHE A 1 92 ? -11.734 -15.153 33.571 1.00 49.09 92 PHE A O 1
ATOM 661 N N . ALA A 1 93 ? -11.630 -17.381 33.843 1.00 52.91 93 ALA A N 1
ATOM 662 C CA . ALA A 1 93 ? -10.527 -17.566 32.906 1.00 52.91 93 ALA A CA 1
ATOM 663 C C . ALA A 1 93 ? -10.931 -16.984 31.535 1.00 52.91 93 ALA A C 1
ATOM 665 O O . ALA A 1 93 ? -12.033 -17.293 31.068 1.00 52.91 93 ALA A O 1
ATOM 666 N N . PRO A 1 94 ? -10.106 -16.140 30.884 1.00 53.12 94 PRO A N 1
ATOM 667 C CA . PRO A 1 94 ? -10.445 -15.638 29.564 1.00 53.12 94 PRO A CA 1
ATOM 668 C C . PRO A 1 94 ? -10.523 -16.827 28.608 1.00 53.12 94 PRO A C 1
ATOM 670 O O . PRO A 1 94 ? -9.546 -17.560 28.440 1.00 53.12 94 PRO A O 1
ATOM 673 N N . ALA A 1 95 ? -11.680 -17.026 27.977 1.00 52.94 95 ALA A N 1
ATOM 674 C CA . ALA A 1 95 ? -11.735 -17.818 26.760 1.00 52.94 95 ALA A CA 1
ATOM 675 C C . ALA A 1 95 ? -10.692 -17.249 25.771 1.00 52.94 95 ALA A C 1
ATOM 677 O O . ALA A 1 95 ? -10.519 -16.024 25.727 1.00 52.94 95 ALA A O 1
ATOM 678 N N . PRO A 1 96 ? -9.973 -18.091 25.004 1.00 54.59 96 PRO A N 1
ATOM 679 C CA . PRO A 1 96 ? -9.038 -17.601 23.994 1.00 54.59 96 PRO A CA 1
ATOM 680 C C . PRO A 1 96 ? -9.753 -16.593 23.074 1.00 54.59 96 PRO A C 1
ATOM 682 O O . PRO A 1 96 ? -10.928 -16.795 22.770 1.00 54.59 96 PRO A O 1
ATOM 685 N N . PRO A 1 97 ? -9.109 -15.489 22.651 1.00 49.03 97 PRO A N 1
ATOM 686 C CA . PRO A 1 97 ? -9.774 -14.432 21.894 1.00 49.03 97 PRO A CA 1
ATOM 687 C C . PRO A 1 97 ? -10.137 -14.916 20.481 1.00 49.03 97 PRO A C 1
ATOM 689 O O . PRO A 1 97 ? -9.384 -14.740 19.528 1.00 49.03 97 PRO A O 1
ATOM 692 N N . THR A 1 98 ? -11.314 -15.518 20.317 1.00 49.91 98 THR A N 1
ATOM 693 C CA . THR A 1 98 ? -11.771 -16.093 19.039 1.00 49.91 98 THR A CA 1
ATOM 694 C C . THR A 1 98 ? -12.297 -15.055 18.036 1.00 49.91 98 THR A C 1
ATOM 696 O O . THR A 1 98 ? -12.768 -15.431 16.968 1.00 49.91 98 THR A O 1
ATOM 699 N N . PHE A 1 99 ? -12.227 -13.752 18.334 1.00 48.47 99 PHE A N 1
ATOM 700 C CA . PHE A 1 99 ? -12.812 -12.697 17.488 1.00 48.47 99 PHE A CA 1
ATOM 701 C C . PHE A 1 99 ? -11.803 -11.890 16.650 1.00 48.47 99 PHE A C 1
ATOM 703 O O . PHE A 1 99 ? -12.219 -11.165 15.747 1.00 48.47 99 PHE A O 1
ATOM 710 N N . GLU A 1 100 ? -10.488 -12.005 16.880 1.00 54.34 100 GLU A N 1
ATOM 711 C CA . GLU A 1 100 ? -9.488 -11.256 16.088 1.00 54.34 100 GLU A CA 1
ATOM 712 C C . GLU A 1 100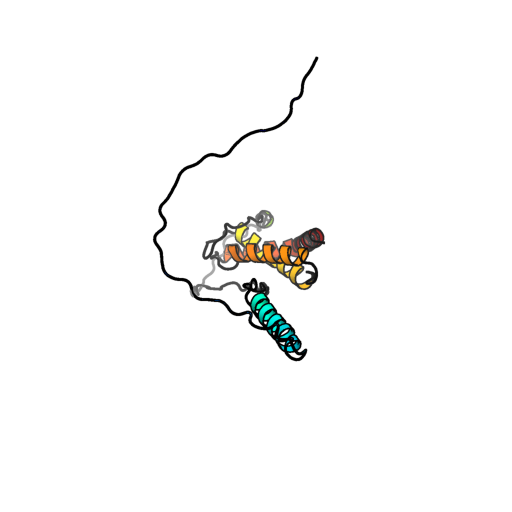 ? -9.179 -11.910 14.729 1.00 54.34 100 GLU A C 1
ATOM 714 O O . GLU A 1 100 ? -8.783 -11.236 13.777 1.00 54.34 100 GLU A O 1
ATOM 719 N N . SER A 1 101 ? -9.417 -13.216 14.594 1.00 59.34 101 SER A N 1
ATOM 720 C CA . SER A 1 101 ? -9.160 -13.981 13.367 1.00 59.34 101 SER A CA 1
ATOM 721 C C . SER A 1 101 ? -10.209 -13.786 12.265 1.00 59.34 101 SER A C 1
ATOM 723 O O . SER A 1 101 ? -9.950 -14.168 11.122 1.00 59.34 101 SER A O 1
ATOM 725 N N . ALA A 1 102 ? -11.358 -13.179 12.578 1.00 68.88 102 ALA A N 1
ATOM 726 C CA . ALA A 1 102 ? -12.484 -13.018 11.653 1.00 68.88 102 ALA A CA 1
ATOM 727 C C . ALA A 1 102 ? -12.418 -11.741 10.794 1.00 68.88 102 ALA A C 1
ATOM 729 O O . ALA A 1 102 ? -13.184 -11.593 9.841 1.00 68.88 102 ALA A O 1
ATOM 730 N N . VAL A 1 103 ? -11.520 -10.802 11.110 1.00 82.38 103 VAL A N 1
ATOM 731 C CA . VAL A 1 103 ? -11.433 -9.536 10.371 1.00 82.38 103 VAL A CA 1
ATOM 732 C C . VAL A 1 103 ? -10.803 -9.787 9.001 1.00 82.38 103 VAL A C 1
ATOM 734 O O . VAL A 1 103 ? -9.698 -10.331 8.892 1.00 82.38 103 VAL A O 1
ATOM 737 N N . THR A 1 104 ? -11.533 -9.383 7.965 1.00 91.06 104 THR A N 1
ATOM 738 C CA . THR A 1 104 ? -11.161 -9.522 6.553 1.00 91.06 104 THR A CA 1
ATOM 739 C C . THR A 1 104 ? -11.013 -8.140 5.929 1.00 91.06 104 THR A C 1
ATOM 741 O O . THR A 1 104 ? -11.681 -7.198 6.348 1.00 91.06 104 THR A O 1
ATOM 744 N N . GLU A 1 105 ? -10.124 -8.014 4.947 1.00 94.88 105 GLU A N 1
ATOM 745 C CA . GLU A 1 105 ? -9.917 -6.773 4.201 1.00 94.88 105 GLU A CA 1
ATOM 746 C C . GLU A 1 105 ? -11.180 -6.382 3.422 1.00 94.88 105 GLU A C 1
ATOM 748 O O . GLU A 1 105 ? -11.751 -7.191 2.692 1.00 94.88 105 GLU A O 1
ATOM 753 N N . VAL A 1 106 ? -11.590 -5.120 3.543 1.00 96.88 106 VAL A N 1
ATOM 754 C CA . VAL A 1 106 ? -12.638 -4.521 2.708 1.00 96.88 106 VAL A CA 1
ATOM 755 C C . VAL A 1 106 ? -12.060 -3.269 2.076 1.00 96.88 106 VAL A C 1
ATOM 757 O O . VAL A 1 106 ? -11.610 -2.376 2.784 1.00 96.88 106 VAL A O 1
ATOM 760 N N . LYS A 1 107 ? -12.066 -3.191 0.742 1.00 96.31 107 LYS A N 1
ATOM 761 C CA . LYS A 1 107 ? -11.554 -2.014 0.034 1.00 96.31 107 LYS A CA 1
ATOM 762 C C . LYS A 1 107 ? -12.429 -0.788 0.369 1.00 96.31 107 LYS A C 1
ATOM 764 O O . LYS A 1 107 ? -13.624 -0.825 0.067 1.00 96.31 107 LYS A O 1
ATOM 769 N N . PRO A 1 108 ? -11.866 0.298 0.932 1.00 95.19 108 PRO A N 1
ATOM 770 C CA . PRO A 1 108 ? -12.621 1.512 1.227 1.00 95.19 108 PRO A CA 1
ATOM 771 C C . PRO A 1 108 ? -13.119 2.190 -0.046 1.00 95.19 108 PRO A C 1
ATOM 773 O O . PRO A 1 108 ? -12.472 2.104 -1.091 1.00 95.19 108 PRO A O 1
ATOM 776 N N . LEU A 1 109 ? -14.214 2.947 0.033 1.00 93.94 109 LEU A N 1
ATOM 777 C CA . LEU A 1 109 ? -14.573 3.892 -1.032 1.00 93.94 109 LEU A CA 1
ATOM 778 C C . LEU A 1 109 ? -13.493 4.976 -1.171 1.00 93.94 109 LEU A C 1
ATOM 780 O O . LEU A 1 109 ? -12.959 5.448 -0.164 1.00 93.94 109 LEU A O 1
ATOM 784 N N . ALA A 1 110 ? -13.212 5.378 -2.411 1.00 92.94 110 ALA A N 1
ATOM 785 C CA . ALA A 1 110 ? -12.290 6.470 -2.709 1.00 92.94 110 ALA A CA 1
ATOM 786 C C . ALA A 1 110 ? -12.817 7.808 -2.167 1.00 92.94 110 ALA A C 1
ATOM 788 O O . ALA A 1 110 ? -14.023 8.061 -2.169 1.00 92.94 110 ALA A O 1
ATOM 789 N N . GLY A 1 111 ? -11.905 8.656 -1.702 1.00 89.31 111 GLY A N 1
ATOM 790 C CA . GLY A 1 111 ? -12.198 9.944 -1.088 1.00 89.31 111 GLY A CA 1
ATOM 791 C C . GLY A 1 111 ? -11.250 10.258 0.069 1.00 89.31 111 GLY A C 1
ATOM 792 O O . GLY A 1 111 ? -10.430 9.437 0.465 1.00 89.31 111 GLY A O 1
ATOM 793 N N . LYS A 1 112 ? -11.386 11.464 0.619 1.00 91.31 112 LYS A N 1
ATOM 794 C CA . LYS A 1 112 ? -10.555 11.983 1.714 1.00 91.31 112 LYS A CA 1
ATOM 795 C C . LYS A 1 112 ? -11.385 12.244 2.968 1.00 91.31 112 LYS A C 1
ATOM 797 O O . LYS A 1 112 ? -12.596 12.441 2.865 1.00 91.31 112 LYS A O 1
ATOM 802 N N . GLY A 1 113 ? -10.749 12.244 4.140 1.00 89.06 113 GLY A N 1
ATOM 803 C CA . GLY A 1 113 ? -11.365 12.601 5.422 1.00 89.06 113 GLY A CA 1
ATOM 804 C C . GLY A 1 113 ? -12.479 11.654 5.886 1.00 89.06 113 GLY A C 1
ATOM 805 O O . GLY A 1 113 ? -13.253 11.994 6.783 1.00 89.06 113 GLY A O 1
ATOM 806 N N . ARG A 1 114 ? -12.597 10.464 5.288 1.00 90.88 114 ARG A N 1
ATOM 807 C CA . ARG A 1 114 ? -13.651 9.497 5.623 1.00 90.88 114 ARG A CA 1
ATOM 808 C C . ARG A 1 114 ? -13.338 8.772 6.924 1.00 90.88 114 ARG A C 1
ATOM 810 O O . ARG A 1 114 ? -12.183 8.496 7.213 1.00 90.88 114 ARG A O 1
ATOM 817 N N . TRP A 1 115 ? -14.374 8.405 7.671 1.00 94.81 115 TRP A N 1
ATOM 818 C CA . TRP A 1 115 ? -14.238 7.466 8.781 1.00 94.81 115 TRP A CA 1
ATOM 819 C C . TRP A 1 115 ? -14.177 6.042 8.243 1.00 94.81 115 TRP A C 1
ATOM 821 O O . TRP A 1 115 ? -15.144 5.583 7.633 1.00 94.81 115 TRP A O 1
ATOM 831 N N . LEU A 1 116 ? -13.048 5.368 8.455 1.00 95.62 116 LEU A N 1
ATOM 832 C CA . LEU A 1 116 ? -12.874 3.971 8.069 1.00 95.62 116 LEU A CA 1
ATOM 833 C C . LEU A 1 116 ? -13.193 3.039 9.235 1.00 95.62 116 LEU A C 1
ATOM 835 O O . LEU A 1 116 ? -12.824 3.296 10.384 1.00 95.62 116 LEU A O 1
ATOM 839 N N . ASN A 1 117 ? -13.865 1.934 8.924 1.00 93.69 117 ASN A N 1
ATOM 840 C CA . ASN A 1 117 ? -14.062 0.839 9.870 1.00 93.69 117 ASN A CA 1
ATOM 841 C C . ASN A 1 117 ? -12.827 -0.082 9.929 1.00 93.69 117 ASN A C 1
ATOM 843 O O . ASN A 1 117 ? -11.893 0.044 9.138 1.00 93.69 117 ASN A O 1
ATOM 847 N N . ARG A 1 118 ? -12.829 -1.058 10.843 1.00 94.88 118 ARG A N 1
ATOM 848 C CA . ARG A 1 118 ? -11.726 -2.018 11.016 1.00 94.88 118 ARG A CA 1
ATOM 849 C C . ARG A 1 118 ? -11.240 -2.679 9.732 1.00 94.88 118 ARG A C 1
ATOM 851 O O . ARG A 1 118 ? -10.039 -2.802 9.525 1.00 94.88 118 ARG A O 1
ATOM 858 N N . SER A 1 119 ? -12.173 -3.160 8.919 1.00 95.25 119 SER A N 1
ATOM 859 C CA . SER A 1 119 ? -11.894 -3.943 7.716 1.00 95.25 119 SER A CA 1
ATOM 860 C C . SER A 1 119 ? -11.314 -3.068 6.606 1.00 95.25 119 SER A C 1
ATOM 862 O O . SER A 1 119 ? -10.442 -3.507 5.858 1.00 95.25 119 SER A O 1
ATOM 864 N N . GLU A 1 120 ? -11.763 -1.814 6.543 1.00 96.69 120 GLU A N 1
ATOM 865 C CA . GLU A 1 120 ? -11.227 -0.768 5.672 1.00 96.69 120 GLU A CA 1
ATOM 866 C C . GLU A 1 120 ? -9.822 -0.321 6.108 1.00 96.69 120 GLU A C 1
ATOM 868 O O . GLU A 1 120 ? -8.921 -0.218 5.276 1.00 96.69 120 GLU A O 1
ATOM 873 N N . ILE A 1 121 ? -9.595 -0.132 7.412 1.00 96.25 121 ILE A N 1
ATOM 874 C CA . ILE A 1 121 ? -8.261 0.163 7.962 1.00 96.25 121 ILE A CA 1
ATOM 875 C C . ILE A 1 121 ? -7.309 -1.006 7.690 1.00 96.25 121 ILE A C 1
ATOM 877 O O . ILE A 1 121 ? -6.173 -0.796 7.267 1.00 96.25 121 ILE A O 1
ATOM 881 N N . LEU A 1 122 ? -7.777 -2.243 7.889 1.00 96.56 122 LEU A N 1
ATOM 882 C CA . LEU A 1 122 ? -7.008 -3.451 7.603 1.00 96.56 122 LEU A CA 1
ATOM 883 C C . LEU A 1 122 ? -6.577 -3.500 6.135 1.00 96.56 122 LEU A C 1
ATOM 885 O O . LEU A 1 122 ? -5.418 -3.802 5.871 1.00 96.56 122 LEU A O 1
ATOM 889 N N . TYR A 1 123 ? -7.468 -3.157 5.199 1.00 97.69 123 TYR A N 1
ATOM 890 C CA . TYR A 1 123 ? -7.109 -3.044 3.786 1.00 97.69 123 TYR A CA 1
ATOM 891 C C . TYR A 1 123 ? -5.988 -2.023 3.572 1.00 97.69 123 TYR A C 1
ATOM 893 O O . TYR A 1 123 ? -5.006 -2.340 2.912 1.00 97.69 123 TYR A O 1
ATOM 901 N N . CYS A 1 124 ? -6.089 -0.823 4.152 1.00 97.00 124 CYS A N 1
ATOM 902 C CA . CYS A 1 124 ? -5.060 0.205 3.981 1.00 97.00 124 CYS A CA 1
ATOM 903 C C . CYS A 1 124 ? -3.695 -0.243 4.518 1.00 97.00 124 CYS A C 1
ATOM 905 O O . CYS A 1 124 ? -2.683 -0.134 3.825 1.00 97.00 124 CYS A O 1
ATOM 907 N N . LEU A 1 125 ? -3.657 -0.819 5.719 1.00 96.88 125 LEU A N 1
ATOM 908 C CA . LEU A 1 125 ? -2.419 -1.342 6.292 1.00 96.88 125 LEU A CA 1
ATOM 909 C C . LEU A 1 125 ? -1.857 -2.506 5.458 1.00 96.88 125 LEU A C 1
ATOM 911 O O . LEU A 1 125 ? -0.660 -2.533 5.166 1.00 96.88 125 LEU A O 1
ATOM 915 N N . ALA A 1 126 ? -2.707 -3.439 5.027 1.00 97.81 126 ALA A N 1
ATOM 916 C CA . ALA A 1 126 ? -2.303 -4.576 4.209 1.00 97.81 126 ALA A CA 1
ATOM 917 C C . ALA A 1 126 ? -1.770 -4.142 2.837 1.00 97.81 126 ALA A C 1
ATOM 919 O O . ALA A 1 126 ? -0.716 -4.609 2.407 1.00 97.81 126 ALA A O 1
ATOM 920 N N . GLU A 1 127 ? -2.450 -3.211 2.171 1.00 97.94 127 GLU A N 1
ATOM 921 C CA . GLU A 1 127 ? -2.045 -2.702 0.865 1.00 97.94 127 GLU A CA 1
ATOM 922 C C . GLU A 1 127 ? -0.745 -1.903 0.958 1.00 97.94 127 GLU A C 1
ATOM 924 O O . GLU A 1 127 ? 0.151 -2.123 0.147 1.00 97.94 127 GLU A O 1
ATOM 929 N N . SER A 1 128 ? -0.564 -1.086 2.003 1.00 97.12 128 SER A N 1
ATOM 930 C CA . SER A 1 128 ? 0.720 -0.417 2.254 1.00 97.12 128 SER A CA 1
ATOM 931 C C . SER A 1 128 ? 1.868 -1.422 2.419 1.00 97.12 128 SER A C 1
ATOM 933 O O . SER A 1 128 ? 2.954 -1.228 1.878 1.00 97.12 128 SER A O 1
ATOM 935 N N . ALA A 1 129 ? 1.629 -2.547 3.102 1.00 96.88 129 ALA A N 1
ATOM 936 C CA . ALA A 1 129 ? 2.629 -3.595 3.263 1.00 96.88 129 ALA A CA 1
ATOM 937 C C . ALA A 1 129 ? 2.957 -4.285 1.931 1.00 96.88 129 ALA A C 1
ATOM 939 O O . ALA A 1 129 ? 4.121 -4.602 1.693 1.00 96.88 129 ALA A O 1
ATOM 940 N N . ARG A 1 130 ? 1.964 -4.486 1.052 1.00 98.19 130 ARG A N 1
ATOM 941 C CA . ARG A 1 130 ? 2.196 -5.011 -0.301 1.00 98.19 130 ARG A CA 1
ATOM 942 C C . ARG A 1 130 ? 3.014 -4.030 -1.142 1.00 98.19 130 ARG A C 1
ATOM 944 O O . ARG A 1 130 ? 4.006 -4.444 -1.736 1.00 98.19 130 ARG A O 1
ATOM 951 N N . LEU A 1 131 ? 2.633 -2.749 -1.157 1.00 97.62 131 LEU A N 1
ATOM 952 C CA . LEU A 1 131 ? 3.336 -1.687 -1.889 1.00 97.62 131 LEU A CA 1
ATOM 953 C C . LEU A 1 131 ? 4.799 -1.576 -1.448 1.00 97.62 131 LEU A C 1
ATOM 955 O O . LEU A 1 131 ? 5.686 -1.610 -2.292 1.00 97.62 131 LEU A O 1
ATOM 959 N N . ASN A 1 132 ? 5.062 -1.588 -0.139 1.00 97.19 132 ASN A N 1
ATOM 960 C CA . ASN A 1 132 ? 6.421 -1.535 0.411 1.00 97.19 132 ASN A CA 1
ATOM 961 C C . ASN A 1 132 ? 7.293 -2.740 0.021 1.00 97.19 132 ASN A C 1
ATOM 963 O O . ASN A 1 132 ? 8.516 -2.634 -0.020 1.00 97.19 132 ASN A O 1
ATOM 967 N N . VAL A 1 133 ? 6.690 -3.907 -0.231 1.00 96.75 133 VAL A N 1
ATOM 968 C CA . VAL A 1 133 ? 7.420 -5.078 -0.740 1.00 96.75 133 VAL A CA 1
ATOM 969 C C . VAL A 1 133 ? 7.721 -4.929 -2.230 1.00 96.75 133 VAL A C 1
ATOM 971 O O . VAL A 1 133 ? 8.796 -5.340 -2.655 1.00 96.75 133 VAL A O 1
ATOM 974 N N . MET A 1 134 ? 6.792 -4.370 -3.011 1.00 97.00 134 MET A N 1
ATOM 975 C CA . MET A 1 134 ? 6.963 -4.182 -4.455 1.00 97.00 134 MET A CA 1
ATOM 976 C C . MET A 1 134 ? 7.946 -3.059 -4.787 1.00 97.00 134 MET A C 1
ATOM 978 O O . MET A 1 134 ? 8.722 -3.227 -5.718 1.00 97.00 134 MET A O 1
ATOM 982 N N . GLU A 1 135 ? 7.952 -1.963 -4.021 1.00 95.38 135 GLU A N 1
ATOM 983 C CA . GLU A 1 135 ? 8.742 -0.749 -4.288 1.00 95.38 135 GLU A CA 1
ATOM 984 C C . GLU A 1 135 ? 10.202 -1.025 -4.709 1.00 95.38 135 GLU A C 1
ATOM 986 O O . GLU A 1 135 ? 10.590 -0.563 -5.778 1.00 95.38 135 GLU A O 1
ATOM 991 N N . PRO A 1 136 ? 11.012 -1.820 -3.978 1.00 96.75 136 PRO A N 1
ATOM 992 C CA . PRO A 1 136 ? 12.401 -2.083 -4.372 1.00 96.75 136 PRO A CA 1
ATOM 993 C C . PRO A 1 136 ? 12.573 -3.169 -5.451 1.00 96.75 136 PRO A C 1
ATOM 995 O O . PRO A 1 136 ? 13.702 -3.482 -5.820 1.00 96.75 136 PRO A O 1
ATOM 998 N N . LEU A 1 137 ? 11.494 -3.821 -5.886 1.00 96.19 137 LEU A N 1
ATOM 999 C CA . LEU A 1 137 ? 11.526 -4.965 -6.807 1.00 96.19 137 LEU A CA 1
ATOM 1000 C C . LEU A 1 137 ? 11.007 -4.630 -8.203 1.00 96.19 137 LEU A C 1
ATOM 1002 O O . LEU A 1 137 ? 11.213 -5.422 -9.123 1.00 96.19 137 LEU A O 1
ATOM 1006 N N . VAL A 1 138 ? 10.304 -3.506 -8.341 1.00 96.50 138 VAL A N 1
ATOM 1007 C CA . VAL A 1 138 ? 9.817 -3.005 -9.625 1.00 96.50 138 VAL A CA 1
ATOM 1008 C 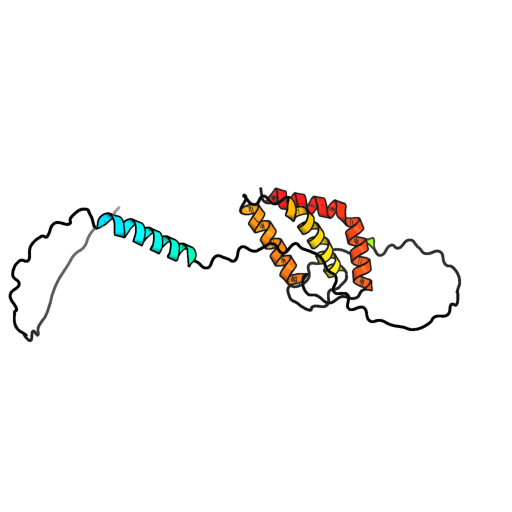C . VAL A 1 138 ? 11.007 -2.674 -10.517 1.00 96.50 138 VAL A C 1
ATOM 1010 O O . VAL A 1 138 ? 11.901 -1.920 -10.142 1.00 96.50 138 VAL A O 1
ATOM 1013 N N . ASP A 1 139 ? 11.002 -3.247 -11.716 1.00 94.94 139 ASP A N 1
ATOM 1014 C CA . ASP A 1 139 ? 11.962 -2.919 -12.759 1.00 94.94 139 ASP A CA 1
ATOM 1015 C C . ASP A 1 139 ? 11.566 -1.603 -13.442 1.00 94.94 139 ASP A C 1
ATOM 1017 O O . ASP A 1 139 ? 10.601 -1.550 -14.207 1.00 94.94 139 ASP A O 1
ATOM 1021 N N . GLU A 1 140 ? 12.339 -0.546 -13.191 1.00 93.25 140 GLU A N 1
ATOM 1022 C CA . GLU A 1 140 ? 12.142 0.781 -13.789 1.00 93.25 140 GLU A CA 1
ATOM 1023 C C . GLU A 1 140 ? 12.320 0.799 -15.318 1.00 93.25 140 GLU A C 1
ATOM 1025 O O . GLU A 1 140 ? 11.917 1.752 -15.982 1.00 93.25 140 GLU A O 1
ATOM 1030 N N . SER A 1 141 ? 12.899 -0.249 -15.910 1.00 95.25 141 SER A N 1
ATOM 1031 C CA . SER A 1 141 ? 12.991 -0.391 -17.365 1.00 95.25 141 SER A CA 1
ATOM 1032 C C . SER A 1 141 ? 11.766 -1.066 -17.990 1.00 95.25 141 SER A C 1
ATOM 1034 O O . SER A 1 141 ? 11.617 -1.033 -19.212 1.00 95.25 141 SER A O 1
ATOM 1036 N N . SER A 1 142 ? 10.866 -1.636 -17.176 1.00 96.62 142 SER A N 1
ATOM 1037 C CA . SER A 1 142 ? 9.637 -2.289 -17.627 1.00 96.62 142 SER A CA 1
ATOM 1038 C C . SER A 1 142 ? 8.429 -1.356 -17.486 1.00 96.62 142 SER A C 1
ATOM 1040 O O . SER A 1 142 ? 7.934 -1.143 -16.374 1.00 96.62 142 SER A O 1
ATOM 1042 N N . PRO A 1 143 ? 7.859 -0.845 -18.599 1.00 96.00 143 PRO A N 1
ATOM 1043 C CA . PRO A 1 143 ? 6.655 -0.019 -18.541 1.00 96.00 143 PRO A CA 1
ATOM 1044 C C . PRO A 1 143 ? 5.463 -0.747 -17.910 1.00 96.00 143 PRO A C 1
ATOM 1046 O O . PRO A 1 143 ? 4.635 -0.114 -17.264 1.00 96.00 143 PRO A O 1
ATOM 1049 N N . ALA A 1 144 ? 5.373 -2.071 -18.075 1.00 96.56 144 ALA A N 1
ATOM 1050 C CA . ALA A 1 144 ? 4.295 -2.870 -17.500 1.00 96.56 144 ALA A CA 1
ATOM 1051 C C . ALA A 1 144 ? 4.360 -2.888 -15.965 1.00 96.56 144 ALA A C 1
ATOM 1053 O O . ALA A 1 144 ? 3.354 -2.612 -15.310 1.00 96.56 144 ALA A O 1
ATOM 1054 N N . GLN A 1 145 ? 5.543 -3.137 -15.391 1.00 96.75 145 GLN A N 1
ATOM 1055 C CA . GLN A 1 145 ? 5.719 -3.127 -13.936 1.00 96.75 145 GLN A CA 1
ATOM 1056 C C . GLN A 1 145 ? 5.575 -1.719 -13.352 1.00 96.75 145 GLN A C 1
ATOM 1058 O O . GLN A 1 145 ? 4.918 -1.557 -12.325 1.00 96.75 145 GLN A O 1
ATOM 1063 N N . LEU A 1 146 ? 6.131 -0.701 -14.018 1.00 96.56 146 LEU A N 1
ATOM 1064 C CA . LEU A 1 146 ? 5.997 0.692 -13.591 1.00 96.56 146 LEU A CA 1
ATOM 1065 C C . LEU A 1 146 ? 4.539 1.156 -13.574 1.00 96.56 146 LEU A C 1
ATOM 1067 O O . LEU A 1 146 ? 4.086 1.706 -12.572 1.00 96.56 146 LEU A O 1
ATOM 1071 N N . ASN A 1 147 ? 3.795 0.926 -14.659 1.00 97.25 147 ASN A N 1
ATOM 1072 C CA . ASN A 1 147 ? 2.392 1.330 -14.738 1.00 97.25 147 ASN A CA 1
ATOM 1073 C C . ASN A 1 147 ? 1.549 0.573 -13.708 1.00 97.25 147 ASN A C 1
ATOM 1075 O O . ASN A 1 147 ? 0.798 1.200 -12.968 1.00 97.25 147 ASN A O 1
ATOM 1079 N N . GLY A 1 148 ? 1.735 -0.747 -13.588 1.00 96.75 148 GLY A N 1
ATOM 1080 C CA . GLY A 1 148 ? 1.014 -1.558 -12.608 1.00 96.75 148 GLY A CA 1
ATOM 1081 C C . GLY A 1 148 ? 1.259 -1.108 -11.167 1.00 96.75 148 GLY A C 1
ATOM 1082 O O . GLY A 1 148 ? 0.312 -0.960 -10.392 1.00 96.75 148 GLY A O 1
ATOM 1083 N N . TYR A 1 149 ? 2.514 -0.825 -10.806 1.00 97.44 149 TYR A N 1
ATOM 1084 C CA . TYR A 1 149 ? 2.842 -0.293 -9.485 1.00 97.44 149 TYR A CA 1
ATOM 1085 C C . TYR A 1 149 ? 2.214 1.088 -9.265 1.00 97.44 149 TYR A C 1
ATOM 1087 O O . TYR A 1 149 ? 1.535 1.293 -8.260 1.00 97.44 149 TYR A O 1
ATOM 1095 N N . ASN A 1 150 ? 2.370 2.012 -10.216 1.00 96.75 150 ASN A N 1
ATOM 1096 C CA . ASN A 1 150 ? 1.830 3.368 -10.109 1.00 96.75 150 ASN A CA 1
ATOM 1097 C C . ASN A 1 150 ? 0.301 3.385 -9.995 1.00 96.75 150 ASN A C 1
ATOM 1099 O O . ASN A 1 150 ? -0.233 4.157 -9.199 1.00 96.75 150 ASN A O 1
ATOM 1103 N N . ASP A 1 151 ? -0.399 2.508 -10.715 1.00 97.75 151 ASP A N 1
ATOM 1104 C CA . ASP A 1 151 ? -1.853 2.363 -10.619 1.00 97.75 151 ASP A CA 1
ATOM 1105 C C . ASP A 1 151 ? -2.281 1.908 -9.216 1.00 97.75 151 ASP A C 1
ATOM 1107 O O . ASP A 1 151 ? -3.249 2.432 -8.654 1.00 97.75 151 ASP A O 1
ATOM 1111 N N . LEU A 1 152 ? -1.538 0.977 -8.602 1.00 97.06 152 LEU A N 1
ATOM 1112 C CA . LEU A 1 152 ? -1.800 0.560 -7.223 1.00 97.06 152 LEU A CA 1
ATOM 1113 C C . LEU A 1 152 ? -1.517 1.678 -6.217 1.00 97.06 152 LEU A C 1
ATOM 1115 O O . LEU A 1 152 ? -2.323 1.886 -5.307 1.00 97.06 152 LEU A O 1
ATOM 1119 N N . VAL A 1 153 ? -0.409 2.413 -6.362 1.00 97.38 153 VAL A N 1
ATOM 1120 C CA . VAL A 1 153 ? -0.123 3.540 -5.462 1.00 97.38 153 VAL A CA 1
ATOM 1121 C C . VAL A 1 153 ? -1.168 4.646 -5.647 1.00 97.38 153 VAL A C 1
ATOM 1123 O O . VAL A 1 153 ? -1.615 5.234 -4.665 1.00 97.38 153 VAL A O 1
ATOM 1126 N N . ALA A 1 154 ? -1.645 4.894 -6.868 1.00 96.50 154 ALA A N 1
ATOM 1127 C CA . ALA A 1 154 ? -2.734 5.832 -7.121 1.00 96.50 154 ALA A CA 1
ATOM 1128 C C . ALA A 1 154 ? -4.047 5.396 -6.441 1.00 96.50 154 ALA A C 1
ATOM 1130 O O . ALA A 1 154 ? -4.674 6.211 -5.759 1.00 96.50 154 ALA A O 1
ATOM 1131 N N . ASP A 1 155 ? -4.443 4.120 -6.549 1.00 96.56 155 ASP A N 1
ATOM 1132 C CA . ASP A 1 155 ? -5.630 3.580 -5.859 1.00 96.56 155 ASP A CA 1
ATOM 1133 C C . ASP A 1 155 ? -5.496 3.684 -4.333 1.00 96.56 155 ASP A C 1
ATOM 1135 O O . ASP A 1 155 ? -6.438 4.096 -3.650 1.00 96.56 155 ASP A O 1
ATOM 1139 N N . TYR A 1 156 ? -4.313 3.368 -3.797 1.00 96.69 156 TYR A N 1
ATOM 1140 C CA . TYR A 1 156 ? -3.998 3.531 -2.379 1.00 96.69 156 TYR A CA 1
ATOM 1141 C C . TYR A 1 156 ? -4.118 4.996 -1.950 1.00 96.69 156 TYR A C 1
ATOM 1143 O O . TYR A 1 156 ? -4.784 5.307 -0.961 1.00 96.69 156 TYR A O 1
ATOM 1151 N N . ASN A 1 157 ? -3.550 5.914 -2.729 1.00 95.06 157 ASN A N 1
ATOM 1152 C CA . ASN A 1 157 ? -3.545 7.340 -2.428 1.00 95.06 157 ASN A CA 1
ATOM 1153 C C . ASN A 1 157 ? -4.951 7.936 -2.355 1.00 95.06 157 ASN A C 1
ATOM 1155 O O . ASN A 1 157 ? -5.226 8.790 -1.512 1.00 95.06 157 ASN A O 1
ATOM 1159 N N . LEU A 1 158 ? -5.859 7.459 -3.202 1.00 94.75 158 LEU A N 1
ATOM 1160 C CA . LEU A 1 158 ? -7.249 7.904 -3.221 1.00 94.75 158 LEU A CA 1
ATOM 1161 C C . LEU A 1 158 ? -8.079 7.403 -2.035 1.00 94.75 158 LEU A C 1
ATOM 1163 O O . LEU A 1 158 ? -9.178 7.914 -1.833 1.00 94.75 158 LEU A O 1
ATOM 1167 N N . ARG A 1 159 ? -7.614 6.391 -1.295 1.00 94.88 159 ARG A N 1
ATOM 1168 C CA . ARG A 1 159 ? -8.416 5.695 -0.270 1.00 94.88 159 ARG A CA 1
ATOM 1169 C C . ARG A 1 159 ? -7.809 5.753 1.128 1.00 94.88 159 ARG A C 1
ATOM 1171 O O . ARG A 1 159 ? -8.550 5.762 2.104 1.00 94.88 159 ARG A O 1
ATOM 1178 N N . CYS A 1 160 ? -6.483 5.749 1.215 1.00 95.62 160 CYS A N 1
ATOM 1179 C CA . CYS A 1 160 ? -5.741 5.426 2.431 1.00 95.62 160 CYS A CA 1
ATOM 1180 C C . CYS A 1 160 ? -4.754 6.516 2.869 1.00 95.62 160 CYS A C 1
ATOM 1182 O O . CYS A 1 160 ? -4.142 6.371 3.921 1.00 95.62 160 CYS A O 1
ATOM 1184 N N . LEU A 1 161 ? -4.584 7.604 2.108 1.00 91.31 161 LEU A N 1
ATOM 1185 C CA . LEU A 1 161 ? -3.706 8.705 2.532 1.00 91.31 161 LEU A CA 1
ATOM 1186 C C . LEU A 1 161 ? -4.352 9.657 3.542 1.00 91.31 161 LEU A C 1
ATOM 1188 O O . LEU A 1 161 ? -3.641 10.261 4.337 1.00 91.31 161 LEU A O 1
ATOM 1192 N N . ASP A 1 162 ? -5.671 9.826 3.489 1.00 91.25 162 ASP A N 1
ATOM 1193 C CA . ASP A 1 162 ? -6.386 10.798 4.317 1.00 91.25 162 ASP A CA 1
ATOM 1194 C C . ASP A 1 162 ? -7.706 10.201 4.803 1.00 91.25 162 ASP A C 1
ATOM 1196 O O . ASP A 1 162 ? -8.715 10.196 4.090 1.00 91.25 162 ASP A O 1
ATOM 1200 N N . TYR A 1 163 ? -7.678 9.666 6.022 1.00 93.25 163 TYR A N 1
ATOM 1201 C CA . TYR A 1 163 ? -8.841 9.092 6.672 1.00 93.25 163 TYR A CA 1
ATOM 1202 C C . TYR A 1 163 ? -8.820 9.289 8.188 1.00 93.25 163 TYR A C 1
ATOM 1204 O O . TYR A 1 163 ? -7.775 9.395 8.826 1.00 93.25 163 TYR A O 1
ATOM 1212 N N . ASN A 1 164 ? -10.017 9.285 8.763 1.00 94.38 164 ASN A N 1
ATOM 1213 C CA . ASN A 1 164 ? -10.263 9.278 10.194 1.00 94.38 164 ASN A CA 1
ATOM 1214 C C . ASN A 1 164 ? -10.511 7.843 10.672 1.00 94.38 164 ASN A C 1
ATOM 1216 O O . ASN A 1 164 ? -11.073 7.016 9.948 1.00 94.38 164 ASN A O 1
ATOM 1220 N N . TYR A 1 165 ? -10.114 7.540 11.904 1.00 94.00 165 TYR A N 1
ATOM 1221 C CA . TYR A 1 165 ? -10.258 6.206 12.478 1.00 94.00 165 TYR A CA 1
ATOM 1222 C C . TYR A 1 165 ? -10.400 6.252 13.997 1.00 94.00 165 TYR A C 1
ATOM 1224 O O . TYR A 1 165 ? -9.966 7.192 14.662 1.00 94.00 165 TYR A O 1
ATOM 1232 N N . GLN A 1 166 ? -10.979 5.192 14.558 1.00 94.56 166 GLN A N 1
ATOM 1233 C CA . GLN A 1 166 ? -10.940 4.958 15.998 1.00 94.56 166 GLN A CA 1
ATOM 1234 C C . GLN A 1 166 ? -9.638 4.228 16.378 1.00 94.56 166 GLN A C 1
ATOM 1236 O O . GLN A 1 166 ? -9.308 3.219 15.747 1.00 94.56 166 GLN A O 1
ATOM 1241 N N . PRO A 1 167 ? -8.903 4.669 17.418 1.00 91.19 167 PRO A N 1
ATOM 1242 C CA . PRO A 1 167 ? -7.649 4.027 17.827 1.00 91.19 167 PRO A CA 1
ATOM 1243 C C . PRO A 1 167 ? -7.786 2.539 18.187 1.00 91.19 167 PRO A C 1
ATOM 1245 O O . PRO A 1 167 ? -6.888 1.749 17.900 1.00 91.19 167 PRO A O 1
ATOM 1248 N N . SER A 1 168 ? -8.921 2.137 18.770 1.00 91.00 168 SER A N 1
ATOM 1249 C CA . SER A 1 168 ? -9.223 0.733 19.084 1.00 91.00 168 SER A CA 1
ATOM 1250 C C . SER A 1 168 ? -9.289 -0.140 17.830 1.00 91.00 168 SER A C 1
ATOM 1252 O O . SER A 1 168 ? -8.752 -1.247 17.812 1.00 91.00 168 SER A O 1
ATOM 1254 N N . GLU A 1 169 ? -9.903 0.375 16.766 1.00 91.75 169 GLU A N 1
ATOM 1255 C CA . GLU A 1 169 ? -10.053 -0.319 15.487 1.00 91.75 169 GLU A CA 1
ATOM 1256 C C . GLU A 1 169 ? -8.711 -0.435 14.763 1.00 91.75 169 GLU A C 1
ATOM 1258 O O . GLU A 1 169 ? -8.383 -1.503 14.241 1.00 91.75 169 GLU A O 1
ATOM 1263 N N . LEU A 1 170 ? -7.895 0.625 14.815 1.00 93.38 170 LEU A N 1
ATOM 1264 C CA . LEU A 1 170 ? -6.537 0.605 14.279 1.00 93.38 170 LEU A CA 1
ATOM 1265 C C . LEU A 1 170 ? -5.671 -0.456 14.970 1.00 93.38 170 LEU A C 1
ATOM 1267 O O . LEU A 1 170 ? -4.997 -1.225 14.292 1.00 93.38 170 LEU A O 1
ATOM 1271 N N . ALA A 1 171 ? -5.702 -0.531 16.302 1.00 90.31 171 ALA A N 1
ATOM 1272 C CA . ALA A 1 171 ? -4.886 -1.488 17.048 1.00 90.31 171 ALA A CA 1
ATOM 1273 C C . ALA A 1 171 ? -5.215 -2.945 16.682 1.00 90.31 171 ALA A C 1
ATOM 1275 O O . ALA A 1 171 ? -4.319 -3.786 16.595 1.00 90.31 171 ALA A O 1
ATOM 1276 N N . ILE A 1 172 ? -6.494 -3.249 16.445 1.00 89.62 172 ILE A N 1
ATOM 1277 C CA . ILE A 1 172 ? -6.931 -4.588 16.033 1.00 89.62 172 ILE A CA 1
ATOM 1278 C C . ILE A 1 172 ? -6.509 -4.868 14.587 1.00 89.62 172 ILE A C 1
ATOM 1280 O O . ILE A 1 172 ? -5.980 -5.943 14.299 1.00 89.62 172 ILE A O 1
ATOM 1284 N N . ALA A 1 173 ? -6.697 -3.902 13.683 1.00 93.50 173 ALA A N 1
ATOM 1285 C CA . ALA A 1 173 ? -6.253 -4.024 12.297 1.00 93.50 173 ALA A CA 1
ATOM 1286 C C . ALA A 1 173 ? -4.730 -4.236 12.205 1.00 93.50 173 ALA A C 1
ATOM 1288 O O . ALA A 1 173 ? -4.281 -5.093 11.446 1.00 93.50 173 ALA A O 1
ATOM 1289 N N . GLN A 1 174 ? -3.945 -3.540 13.032 1.00 93.12 174 GLN A N 1
ATOM 1290 C CA . GLN A 1 174 ? -2.491 -3.687 13.083 1.00 93.12 174 GLN A CA 1
ATOM 1291 C C . GLN A 1 174 ? -2.073 -5.102 13.494 1.00 93.12 174 GLN A C 1
ATOM 1293 O O . GLN A 1 174 ? -1.321 -5.746 12.764 1.00 93.12 174 GLN A O 1
ATOM 1298 N N . ARG A 1 175 ? -2.629 -5.632 14.596 1.00 91.94 175 ARG A N 1
ATOM 1299 C CA . ARG A 1 175 ? -2.362 -7.018 15.025 1.00 91.94 175 ARG A CA 1
ATOM 1300 C C . ARG A 1 175 ? -2.681 -8.021 13.921 1.00 91.94 175 ARG A C 1
ATOM 1302 O O . ARG A 1 175 ? -1.940 -8.979 13.706 1.00 91.94 175 ARG A O 1
ATOM 1309 N N . ARG A 1 176 ? -3.773 -7.790 13.189 1.00 92.62 176 ARG A N 1
ATOM 1310 C CA . ARG A 1 176 ? -4.166 -8.649 12.073 1.00 92.62 176 ARG A CA 1
ATOM 1311 C C . ARG A 1 176 ? -3.184 -8.563 10.903 1.00 92.62 176 ARG A C 1
ATOM 1313 O O . ARG A 1 176 ? -2.820 -9.610 10.371 1.00 92.62 176 ARG A O 1
ATOM 1320 N N . VAL A 1 177 ? -2.724 -7.369 10.523 1.00 94.88 177 VAL A N 1
ATOM 1321 C CA . VAL A 1 177 ? -1.686 -7.215 9.487 1.00 94.88 177 VAL A CA 1
ATOM 1322 C C . VAL A 1 177 ? -0.398 -7.913 9.883 1.00 94.88 177 VAL A C 1
ATOM 1324 O O . VAL A 1 177 ? 0.188 -8.586 9.039 1.00 94.88 177 VAL A O 1
ATOM 1327 N N . ASP A 1 178 ? 0.015 -7.812 11.145 1.00 92.44 178 ASP A N 1
ATOM 1328 C CA . ASP A 1 178 ? 1.246 -8.438 11.630 1.00 92.44 178 ASP A CA 1
ATOM 1329 C C . ASP A 1 178 ? 1.219 -9.963 11.444 1.00 92.44 178 ASP A C 1
ATOM 1331 O O . ASP A 1 178 ? 2.192 -10.548 10.964 1.00 92.44 178 ASP A O 1
ATOM 1335 N N . VAL A 1 179 ? 0.067 -10.594 11.701 1.00 93.00 179 VAL A N 1
ATOM 1336 C CA . VAL A 1 179 ? -0.163 -12.021 11.415 1.00 93.00 179 VAL A CA 1
ATOM 1337 C C . VAL A 1 179 ? -0.143 -12.315 9.908 1.00 93.00 179 VAL A C 1
ATOM 1339 O O . VAL A 1 179 ? 0.369 -13.350 9.484 1.00 93.00 179 VAL A O 1
ATOM 1342 N N . LEU A 1 180 ? -0.686 -11.418 9.080 1.00 94.38 180 LEU A N 1
ATOM 1343 C CA . LEU A 1 180 ? -0.800 -11.611 7.631 1.00 94.38 180 LEU A CA 1
ATOM 1344 C C . LEU A 1 180 ? 0.484 -11.288 6.849 1.00 94.38 180 LEU A C 1
ATOM 1346 O O . LEU A 1 180 ? 0.558 -11.641 5.671 1.00 94.38 180 LEU A O 1
ATOM 1350 N N . ARG A 1 181 ? 1.511 -10.669 7.454 1.00 94.69 181 ARG A N 1
ATOM 1351 C CA . ARG A 1 181 ? 2.721 -10.200 6.740 1.00 94.69 181 ARG A CA 1
ATOM 1352 C C . ARG A 1 181 ? 3.343 -11.219 5.776 1.00 94.69 181 ARG A C 1
ATOM 1354 O O . ARG A 1 181 ? 3.676 -10.810 4.661 1.00 94.69 181 ARG A O 1
ATOM 1361 N N . PRO A 1 182 ? 3.502 -12.514 6.124 1.00 95.69 182 PRO A N 1
ATOM 1362 C CA . PRO A 1 182 ? 4.061 -13.492 5.189 1.00 95.69 182 PRO A CA 1
ATOM 1363 C C . PRO A 1 182 ? 3.188 -13.673 3.941 1.00 95.69 182 PRO A C 1
ATOM 1365 O O . PRO A 1 182 ? 3.702 -13.706 2.825 1.00 95.69 182 PRO A O 1
ATOM 1368 N N . ALA A 1 183 ? 1.865 -13.725 4.117 1.00 96.75 183 ALA A N 1
ATOM 1369 C CA . ALA A 1 183 ? 0.914 -13.834 3.017 1.00 96.75 183 ALA A CA 1
ATOM 1370 C C . ALA A 1 183 ? 0.896 -12.565 2.154 1.00 96.75 183 ALA A C 1
ATOM 1372 O O . ALA A 1 183 ? 0.924 -12.661 0.930 1.00 96.75 183 ALA A O 1
ATOM 1373 N N . LEU A 1 184 ? 0.929 -11.381 2.774 1.00 96.81 184 LEU A N 1
ATOM 1374 C CA . LEU A 1 184 ? 0.981 -10.098 2.064 1.00 96.81 184 LEU A CA 1
ATOM 1375 C C . LEU A 1 184 ? 2.242 -9.975 1.203 1.00 96.81 184 LEU A C 1
ATOM 1377 O O . LEU A 1 184 ? 2.167 -9.522 0.063 1.00 96.81 184 LEU A O 1
ATOM 1381 N N . LYS A 1 185 ? 3.390 -10.447 1.709 1.00 97.94 185 LYS A N 1
ATOM 1382 C CA . LYS A 1 185 ? 4.631 -10.509 0.929 1.00 97.94 185 LYS A CA 1
ATOM 1383 C C . LYS A 1 185 ? 4.476 -11.406 -0.299 1.00 97.94 185 LYS A C 1
ATOM 1385 O O . LYS A 1 185 ? 4.883 -11.006 -1.382 1.00 97.94 185 LYS A O 1
ATOM 1390 N N . MET A 1 186 ? 3.890 -12.594 -0.155 1.00 98.00 186 MET A N 1
ATOM 1391 C CA . MET A 1 186 ? 3.661 -13.483 -1.302 1.00 98.00 186 MET A CA 1
ATOM 1392 C C . MET A 1 186 ? 2.709 -12.857 -2.326 1.00 98.00 186 MET A C 1
ATOM 1394 O O . MET A 1 186 ? 3.006 -12.882 -3.512 1.00 98.00 186 MET A O 1
ATOM 1398 N N . GLN A 1 187 ? 1.621 -12.228 -1.876 1.00 98.06 187 GLN A N 1
ATOM 1399 C CA . GLN A 1 187 ? 0.679 -11.527 -2.757 1.00 98.06 187 GLN A CA 1
ATOM 1400 C C . GLN A 1 187 ? 1.343 -10.378 -3.528 1.00 98.06 187 GLN A C 1
ATOM 1402 O O . GLN A 1 187 ? 1.046 -10.175 -4.700 1.00 98.06 187 GLN A O 1
ATOM 1407 N N . ALA A 1 188 ? 2.248 -9.631 -2.891 1.00 97.50 188 ALA A N 1
ATOM 1408 C CA . ALA A 1 188 ? 3.026 -8.588 -3.555 1.00 97.50 188 ALA A CA 1
ATOM 1409 C C . ALA A 1 188 ? 3.912 -9.157 -4.677 1.00 97.50 188 ALA A C 1
ATOM 1411 O O . ALA A 1 188 ? 3.936 -8.622 -5.782 1.00 97.50 188 ALA A O 1
ATOM 1412 N N . MET A 1 189 ? 4.598 -10.272 -4.410 1.00 97.19 189 MET A N 1
ATOM 1413 C CA . MET A 1 189 ? 5.444 -10.946 -5.402 1.00 97.19 189 MET A CA 1
ATOM 1414 C C . MET A 1 189 ? 4.633 -11.519 -6.567 1.00 97.19 189 MET A C 1
ATOM 1416 O O . MET A 1 189 ? 5.073 -11.435 -7.709 1.00 97.19 189 MET A O 1
ATOM 1420 N N . ASP A 1 190 ? 3.460 -12.082 -6.278 1.00 97.75 190 ASP A N 1
ATOM 1421 C CA . ASP A 1 190 ? 2.543 -12.636 -7.277 1.00 97.75 190 ASP A CA 1
ATOM 1422 C C . ASP A 1 190 ? 2.030 -11.548 -8.234 1.00 97.75 190 ASP A C 1
ATOM 1424 O O . ASP A 1 190 ? 2.121 -11.690 -9.452 1.00 97.75 190 ASP A O 1
ATOM 1428 N N . ARG A 1 191 ? 1.611 -10.394 -7.692 1.00 96.69 191 ARG A N 1
ATOM 1429 C CA . ARG A 1 191 ? 1.212 -9.226 -8.497 1.00 96.69 191 ARG A CA 1
ATOM 1430 C C . ARG A 1 191 ? 2.347 -8.727 -9.388 1.00 96.69 191 ARG A C 1
ATOM 1432 O O . ARG A 1 191 ? 2.124 -8.483 -10.567 1.00 96.69 191 ARG A O 1
ATOM 1439 N N . LEU A 1 192 ? 3.558 -8.617 -8.842 1.00 95.75 192 LEU A N 1
ATOM 1440 C CA . LEU A 1 192 ? 4.721 -8.177 -9.610 1.00 95.75 192 LEU A CA 1
ATOM 1441 C C . LEU A 1 192 ? 5.080 -9.170 -10.726 1.00 95.75 192 LEU A C 1
ATOM 1443 O O . LEU A 1 192 ? 5.444 -8.763 -11.827 1.00 95.75 192 LEU A O 1
ATOM 1447 N N . ALA A 1 193 ? 4.965 -10.474 -10.459 1.00 96.31 193 ALA A N 1
ATOM 1448 C CA . ALA A 1 193 ? 5.192 -11.513 -11.457 1.00 96.31 193 ALA A CA 1
ATOM 1449 C C . ALA A 1 193 ? 4.161 -11.466 -12.595 1.00 96.31 193 ALA A C 1
ATOM 1451 O O . ALA A 1 193 ? 4.519 -11.765 -13.730 1.00 96.31 193 ALA A O 1
ATOM 1452 N N . ALA A 1 194 ? 2.925 -11.047 -12.314 1.00 96.75 194 ALA A N 1
ATOM 1453 C CA . ALA A 1 194 ? 1.873 -10.895 -13.317 1.00 96.75 194 ALA A CA 1
ATOM 1454 C C . ALA A 1 194 ? 2.102 -9.731 -14.305 1.00 96.75 194 ALA A C 1
ATOM 1456 O O . ALA A 1 194 ? 1.395 -9.647 -15.308 1.00 96.75 194 ALA A O 1
ATOM 1457 N N . TRP A 1 195 ? 3.061 -8.836 -14.039 1.00 95.31 195 TRP A N 1
ATOM 1458 C CA . TRP A 1 195 ? 3.409 -7.701 -14.909 1.00 95.31 195 TRP A CA 1
ATOM 1459 C C . TRP A 1 195 ? 4.718 -7.888 -15.690 1.00 95.31 195 TRP A C 1
ATOM 1461 O O . TRP A 1 195 ? 5.203 -6.935 -16.304 1.00 95.31 195 TRP A O 1
ATOM 1471 N N . ARG A 1 196 ? 5.327 -9.075 -15.621 1.00 82.19 196 ARG A N 1
ATOM 1472 C CA . ARG A 1 196 ? 6.498 -9.439 -16.431 1.00 82.19 196 ARG A CA 1
ATOM 1473 C C . ARG A 1 196 ? 6.076 -9.935 -17.804 1.00 82.19 196 ARG A C 1
ATOM 1475 O O . ARG A 1 196 ? 6.795 -9.583 -18.761 1.00 82.19 196 ARG A O 1
#

pLDDT: mean 70.01, std 24.34, range [35.75, 98.19]

Foldseek 3Di:
DDDDDDDDDDDDDDDDDDDDDDDDDDDDDDDDDDDPPPPPVVCVVVVVVVVVVVVVPPPPPPPPPLPLLDPDPPDPDPPPDDDDDDDDDDDDDDDPPPPLQPAAADDADFAAAEEDALNNLLNLLLLSLLLNLLVVVQDPVQPLSVVLSVVSSVSSCRRPVHYDYDPVSNVSSVVVSVVCNVVSNVVSVVSSVVSD